Protein AF-A0A7J8D0J7-F1 (afdb_monomer_lite)

Secondary structure (DSSP, 8-state):
-TTTTT-HHHHHHHHHHHSSSHHHHHHHHHHHHHTT-S--PBPTTSSBHHHHHHHHHHHHHHHSTTTHHHHHHHHHT-SSSHHHHHHHHHTTS---SHHHHHHHHHHHHHTT-HHHHHHHHHHHHHHHHHTT-HHHHHHHHHHHT-HHHHHHHHHHHHHHHHHHSS-S-HHHHHT-GGGGGG-HHHHHHHHHHHHHHHHHTT-HHHHHHHHHHHHHTS-S-GGGHHHHHHHHHHHHTSSS--S-HHHHHHHHHHHHHHHHT----SPPPHHHHHHHHHHHHHHHHHHHHHHHHHHHHHHHHHHHHT-

Structure (mmCIF, N/CA/C/O backbone):
data_AF-A0A7J8D0J7-F1
#
_entry.id   AF-A0A7J8D0J7-F1
#
loop_
_atom_site.group_PDB
_atom_site.id
_atom_site.type_symbol
_atom_site.label_atom_id
_atom_site.label_alt_id
_atom_site.label_comp_id
_atom_site.label_asym_id
_atom_site.label_entity_id
_atom_site.label_seq_id
_atom_site.pdbx_PDB_ins_code
_atom_site.Cartn_x
_atom_site.Cartn_y
_atom_site.Cartn_z
_atom_site.occupancy
_atom_site.B_iso_or_equiv
_atom_site.auth_seq_id
_atom_site.auth_comp_id
_atom_site.auth_asym_id
_atom_site.auth_atom_id
_atom_site.pdbx_PDB_model_num
ATOM 1 N N . MET A 1 1 ? 32.661 8.198 -52.168 1.00 73.62 1 MET A N 1
ATOM 2 C CA . MET A 1 1 ? 34.126 7.998 -52.151 1.00 73.62 1 MET A CA 1
ATOM 3 C C . MET A 1 1 ? 34.513 7.195 -50.915 1.00 73.62 1 MET A C 1
ATOM 5 O O . MET A 1 1 ? 34.855 6.041 -51.103 1.00 73.62 1 MET A O 1
ATOM 9 N N . ALA A 1 2 ? 34.267 7.686 -49.691 1.00 78.44 2 ALA A N 1
ATOM 10 C CA . ALA A 1 2 ? 34.592 6.981 -48.435 1.00 78.44 2 ALA A CA 1
ATOM 11 C C . ALA A 1 2 ? 34.121 5.509 -48.347 1.00 78.44 2 ALA A C 1
ATOM 13 O O . ALA A 1 2 ? 34.900 4.633 -47.990 1.00 78.44 2 ALA A O 1
ATOM 14 N N . ALA A 1 3 ? 32.881 5.198 -48.754 1.00 81.50 3 ALA A N 1
ATOM 15 C CA . ALA A 1 3 ? 32.386 3.812 -48.769 1.00 81.50 3 ALA A CA 1
ATOM 16 C C . ALA A 1 3 ? 33.149 2.892 -49.746 1.00 81.50 3 ALA A C 1
ATOM 18 O O . ALA A 1 3 ? 33.343 1.716 -49.455 1.00 81.50 3 ALA A O 1
ATOM 19 N N . PHE A 1 4 ? 33.603 3.423 -50.888 1.00 84.88 4 PHE A N 1
ATOM 20 C CA . PHE A 1 4 ? 34.423 2.682 -51.857 1.00 84.88 4 PHE A CA 1
ATOM 21 C C . PHE A 1 4 ? 35.885 2.554 -51.403 1.00 84.88 4 PHE A C 1
ATOM 23 O O . PHE A 1 4 ? 36.569 1.624 -51.815 1.00 84.88 4 PHE A O 1
ATOM 30 N N . GLU A 1 5 ? 36.344 3.460 -50.538 1.00 86.31 5 GLU A N 1
ATOM 31 C CA . GLU A 1 5 ? 37.675 3.454 -49.912 1.00 86.31 5 GLU A CA 1
ATOM 32 C C . GLU A 1 5 ? 37.715 2.642 -48.606 1.00 86.31 5 GLU A C 1
ATOM 34 O O . GLU A 1 5 ? 38.767 2.523 -47.985 1.00 86.31 5 GLU A O 1
ATOM 39 N N . PHE A 1 6 ? 36.583 2.053 -48.204 1.00 81.12 6 PHE A N 1
ATOM 40 C CA . PHE A 1 6 ? 36.430 1.286 -46.965 1.00 81.12 6 PHE A CA 1
ATOM 41 C C . PHE A 1 6 ? 36.697 2.098 -45.680 1.00 81.12 6 PHE A C 1
ATOM 43 O O . PHE A 1 6 ? 36.964 1.528 -44.621 1.00 81.12 6 PHE A O 1
ATOM 50 N N . ASP A 1 7 ? 36.564 3.428 -45.739 1.00 84.69 7 ASP A N 1
ATOM 51 C CA . ASP A 1 7 ? 36.601 4.293 -44.555 1.00 84.69 7 ASP A CA 1
ATOM 52 C C . ASP A 1 7 ? 35.231 4.297 -43.859 1.00 84.69 7 ASP A C 1
ATOM 54 O O . ASP A 1 7 ? 34.3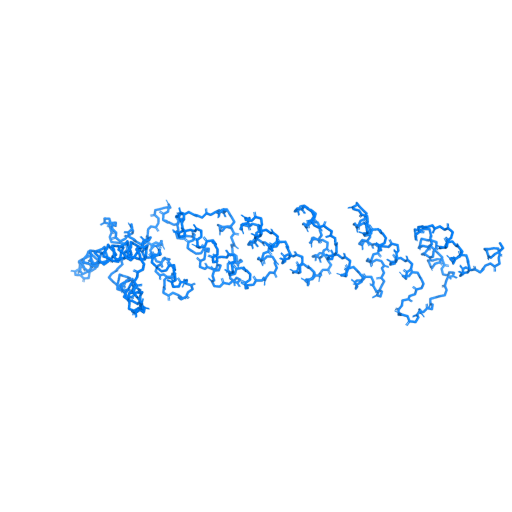82 5.176 -44.043 1.00 84.69 7 ASP A O 1
ATOM 58 N N . ILE A 1 8 ? 35.001 3.250 -43.067 1.00 84.00 8 ILE A N 1
ATOM 59 C CA . ILE A 1 8 ? 33.737 3.012 -42.362 1.00 84.00 8 ILE A CA 1
ATOM 60 C C . ILE A 1 8 ? 33.428 4.136 -41.358 1.00 84.00 8 ILE A C 1
ATOM 62 O O . ILE A 1 8 ? 32.268 4.527 -41.206 1.00 84.00 8 ILE A O 1
ATOM 66 N N . HIS A 1 9 ? 34.443 4.687 -40.688 1.00 83.75 9 HIS A N 1
ATOM 67 C CA . HIS A 1 9 ? 34.249 5.738 -39.687 1.00 83.75 9 HIS A CA 1
ATOM 68 C C . HIS A 1 9 ? 33.742 7.034 -40.322 1.00 83.75 9 HIS A C 1
ATOM 70 O O . HIS A 1 9 ? 32.825 7.663 -39.784 1.00 83.75 9 HIS A O 1
ATOM 76 N N . GLN A 1 10 ? 34.288 7.406 -41.482 1.00 85.50 10 GLN A N 1
ATOM 77 C CA . GLN A 1 10 ? 33.823 8.573 -42.221 1.00 85.50 10 GLN A CA 1
ATOM 78 C C . GLN A 1 10 ? 32.393 8.375 -42.748 1.00 85.50 10 GLN A C 1
ATOM 80 O O . GLN A 1 10 ? 31.583 9.294 -42.644 1.00 85.50 10 GLN A O 1
ATOM 85 N N . VAL A 1 11 ? 32.040 7.170 -43.216 1.00 86.19 11 VAL A N 1
ATOM 86 C CA . VAL A 1 11 ? 30.663 6.847 -43.642 1.00 86.19 11 VAL A CA 1
ATOM 87 C C . VAL A 1 11 ? 29.670 6.991 -42.485 1.00 86.19 11 VAL A C 1
ATOM 89 O O . VAL A 1 11 ? 28.654 7.665 -42.634 1.00 86.19 11 VAL A O 1
ATOM 92 N N . ILE A 1 12 ? 29.971 6.417 -41.316 1.00 86.06 12 ILE A N 1
ATOM 93 C CA . ILE A 1 12 ? 29.129 6.526 -40.110 1.00 86.06 12 ILE A CA 1
ATOM 94 C C . ILE A 1 12 ? 28.919 7.999 -39.727 1.00 86.06 12 ILE A C 1
ATOM 96 O O . ILE A 1 12 ? 27.794 8.407 -39.435 1.00 86.06 12 ILE A O 1
ATOM 100 N N . LYS A 1 13 ? 29.985 8.807 -39.766 1.00 85.69 13 LYS A N 1
ATOM 101 C CA . LYS A 1 13 ? 29.948 10.236 -39.427 1.00 85.69 13 LYS A CA 1
ATOM 102 C C . LYS A 1 13 ? 29.152 11.071 -40.432 1.00 85.69 13 LYS A C 1
ATOM 104 O O . LYS A 1 13 ? 28.385 11.940 -40.034 1.00 85.69 13 LYS A O 1
ATOM 109 N N . GLU A 1 14 ? 29.327 10.844 -41.730 1.00 87.50 14 GLU A N 1
ATOM 110 C CA . GLU A 1 14 ? 28.565 11.567 -42.754 1.00 87.50 14 GLU A CA 1
ATOM 111 C C . GLU A 1 14 ? 27.082 11.198 -42.694 1.00 87.50 14 GLU A C 1
ATOM 113 O O . GLU A 1 14 ? 26.222 12.078 -42.754 1.00 87.50 14 GLU A O 1
ATOM 118 N N . CYS A 1 15 ? 26.773 9.914 -42.495 1.00 86.69 15 CYS A N 1
ATOM 119 C CA . CYS A 1 15 ? 25.402 9.452 -42.346 1.00 86.69 15 CYS A CA 1
ATOM 120 C C . CYS A 1 15 ? 24.734 9.982 -41.072 1.00 86.69 15 CYS A C 1
ATOM 122 O O . CYS A 1 15 ? 23.549 10.286 -41.135 1.00 86.69 15 CYS A O 1
ATOM 124 N N . SER A 1 16 ? 25.446 10.144 -39.951 1.00 85.00 16 SER A N 1
ATOM 125 C CA . SER A 1 16 ? 24.850 10.701 -38.724 1.00 85.00 16 SER A CA 1
ATOM 126 C C . SER A 1 16 ? 24.503 12.182 -38.841 1.00 85.00 16 SER A C 1
ATOM 128 O O . SER A 1 16 ? 23.559 12.644 -38.207 1.00 85.00 16 SER A O 1
ATOM 130 N N . ILE A 1 17 ? 25.233 12.925 -39.675 1.00 85.88 17 ILE A N 1
ATOM 131 C CA . ILE A 1 17 ? 24.946 14.336 -39.957 1.00 85.88 17 ILE A CA 1
ATOM 132 C C . ILE A 1 17 ? 23.826 14.458 -40.997 1.00 85.88 17 ILE A C 1
ATOM 134 O O . ILE A 1 17 ? 22.933 15.291 -40.853 1.00 85.88 17 ILE A O 1
ATOM 138 N N . ALA A 1 18 ? 23.879 13.650 -42.058 1.00 87.06 18 ALA A N 1
ATOM 139 C CA . ALA A 1 18 ? 22.938 13.734 -43.171 1.00 87.06 18 ALA A CA 1
ATOM 140 C C . ALA A 1 18 ? 21.559 13.148 -42.833 1.00 87.06 18 ALA A C 1
ATOM 142 O O . ALA A 1 18 ? 20.538 13.649 -43.306 1.00 87.06 18 ALA A O 1
ATOM 143 N N . LEU A 1 19 ? 21.520 12.081 -42.032 1.00 80.06 19 LEU A N 1
ATOM 144 C CA . LEU A 1 19 ? 20.294 11.413 -41.619 1.00 80.06 19 LEU A CA 1
ATOM 145 C C . LEU A 1 19 ? 19.961 11.871 -40.203 1.00 80.06 19 LEU A C 1
ATOM 147 O O . LEU A 1 19 ? 20.623 11.512 -39.239 1.00 80.06 19 LEU A O 1
ATOM 151 N N . SER A 1 20 ? 18.888 12.644 -40.066 1.00 72.81 20 SER A N 1
ATOM 152 C CA . SER A 1 20 ? 18.427 13.190 -38.784 1.00 72.81 20 SER A CA 1
ATOM 153 C C . SER A 1 20 ? 17.942 12.133 -37.780 1.00 72.81 20 SER A C 1
ATOM 155 O O . SER A 1 20 ? 17.472 12.491 -36.701 1.00 72.81 20 SER A O 1
ATOM 157 N N . ASN A 1 21 ? 17.978 10.844 -38.137 1.00 77.62 21 ASN A N 1
ATOM 158 C CA . ASN A 1 21 ? 17.646 9.744 -37.245 1.00 77.62 21 ASN A CA 1
ATOM 159 C C . ASN A 1 21 ? 18.882 8.878 -36.967 1.00 77.62 21 ASN A C 1
ATOM 161 O O . ASN A 1 21 ? 19.664 8.548 -37.854 1.00 77.62 21 ASN A O 1
ATOM 165 N N . TRP A 1 22 ? 19.020 8.457 -35.713 1.00 87.12 22 TRP A N 1
ATOM 166 C CA . TRP A 1 22 ? 20.081 7.537 -35.301 1.00 87.12 22 TRP A CA 1
ATOM 167 C C . TRP A 1 22 ? 19.848 6.101 -35.789 1.00 87.12 22 TRP A C 1
ATOM 169 O O . TRP A 1 22 ? 20.743 5.272 -35.678 1.00 87.12 22 TRP A O 1
ATOM 179 N N . TRP A 1 23 ? 18.670 5.800 -36.354 1.00 91.12 23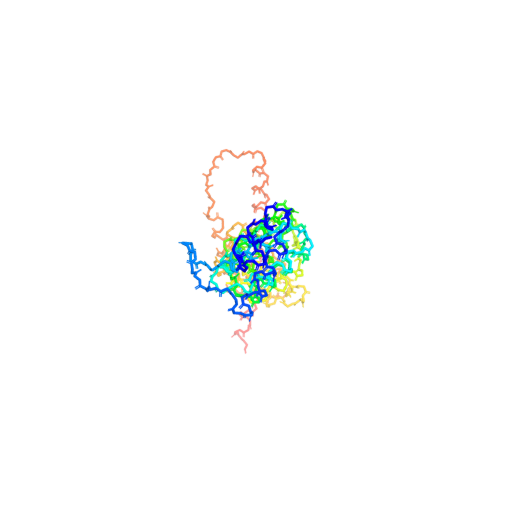 TRP A N 1
ATOM 180 C CA . TRP A 1 23 ? 18.284 4.448 -36.765 1.00 91.12 23 TRP A CA 1
ATOM 181 C C . TRP A 1 23 ? 19.278 3.855 -37.760 1.00 91.12 23 TRP A C 1
ATOM 183 O O . TRP A 1 23 ? 19.833 2.790 -37.497 1.00 91.12 23 TRP A O 1
ATOM 193 N N . PHE A 1 24 ? 19.529 4.548 -38.875 1.00 91.12 24 PHE A N 1
ATOM 194 C CA . PHE A 1 24 ? 20.376 4.005 -39.937 1.00 91.12 24 PHE A CA 1
ATOM 195 C C . PHE A 1 24 ? 21.796 3.749 -39.434 1.00 91.12 24 PHE A C 1
ATOM 197 O O . PHE A 1 24 ? 22.349 2.674 -39.641 1.00 91.12 24 PHE A O 1
ATOM 204 N N . VAL A 1 25 ? 22.365 4.725 -38.728 1.00 91.06 25 VAL A N 1
ATOM 205 C CA . VAL A 1 25 ? 23.748 4.671 -38.255 1.00 91.06 25 VAL A CA 1
ATOM 206 C C . VAL A 1 25 ? 23.921 3.616 -37.162 1.00 91.06 25 VAL A C 1
ATOM 208 O O . VAL A 1 25 ? 24.908 2.883 -37.190 1.00 91.06 25 VAL A O 1
ATOM 211 N N . ALA A 1 26 ? 22.950 3.465 -36.257 1.00 91.69 26 ALA A N 1
ATOM 212 C CA . ALA A 1 26 ? 22.963 2.416 -35.243 1.00 91.69 26 ALA A CA 1
ATOM 213 C C . ALA A 1 26 ? 22.916 1.012 -35.869 1.00 91.69 26 ALA A C 1
ATOM 215 O O . ALA A 1 26 ? 23.754 0.176 -35.544 1.00 91.69 26 ALA A O 1
ATOM 216 N N . HIS A 1 27 ? 22.006 0.766 -36.818 1.00 92.19 27 HIS A N 1
ATOM 217 C CA . HIS A 1 27 ? 21.844 -0.558 -37.439 1.00 92.19 27 HIS A CA 1
ATOM 218 C C . HIS A 1 27 ? 22.957 -0.896 -38.429 1.00 92.19 27 HIS A C 1
ATOM 220 O O . HIS A 1 27 ? 23.371 -2.049 -38.517 1.00 92.19 27 HIS A O 1
ATOM 226 N N . LEU A 1 28 ? 23.461 0.094 -39.169 1.00 90.88 28 LEU A N 1
ATOM 227 C CA . LEU A 1 28 ? 24.615 -0.101 -40.041 1.00 90.88 28 LEU A CA 1
ATOM 228 C C . LEU A 1 28 ? 25.844 -0.470 -39.209 1.00 90.88 28 LEU A C 1
ATOM 230 O O . LEU A 1 28 ? 26.538 -1.426 -39.537 1.00 90.88 28 LEU A O 1
ATOM 234 N N . THR A 1 29 ? 26.088 0.256 -38.117 1.00 89.75 29 THR A N 1
ATOM 235 C CA . THR A 1 29 ? 27.215 -0.033 -37.222 1.00 89.75 29 THR A CA 1
ATOM 236 C C . THR A 1 29 ? 27.049 -1.398 -36.558 1.00 89.75 29 THR A C 1
ATOM 238 O O . THR A 1 29 ? 28.004 -2.165 -36.515 1.00 89.75 29 THR A O 1
ATOM 241 N N . ASP A 1 30 ? 25.839 -1.742 -36.111 1.00 90.25 30 ASP A N 1
ATOM 242 C CA . ASP A 1 30 ? 25.531 -3.062 -35.560 1.00 90.25 30 ASP A CA 1
ATOM 243 C C . ASP A 1 30 ? 25.807 -4.190 -36.568 1.00 90.25 30 ASP A C 1
ATOM 245 O O . ASP A 1 30 ? 26.485 -5.162 -36.238 1.00 90.25 30 ASP A O 1
ATOM 249 N N . LEU A 1 31 ? 25.367 -4.043 -37.821 1.00 91.62 31 LEU A N 1
ATOM 250 C CA . LEU A 1 31 ? 25.619 -5.024 -38.877 1.00 91.62 31 LEU A CA 1
ATOM 251 C C . LEU A 1 31 ? 27.118 -5.182 -39.172 1.00 91.62 31 LEU A C 1
ATOM 253 O O . LEU A 1 31 ? 27.614 -6.302 -39.288 1.00 91.62 31 LEU A O 1
ATOM 257 N N . LEU A 1 32 ? 27.847 -4.069 -39.282 1.00 88.88 32 LEU A N 1
ATOM 258 C CA . LEU A 1 32 ? 29.286 -4.077 -39.558 1.00 88.88 32 LEU A CA 1
ATOM 259 C C . LEU A 1 32 ? 30.090 -4.714 -38.416 1.00 88.88 32 LEU A C 1
ATOM 261 O O . LEU A 1 32 ? 31.077 -5.407 -38.679 1.00 88.88 32 LEU A O 1
ATOM 265 N N . ASP A 1 33 ? 29.652 -4.527 -37.171 1.00 87.94 33 ASP A N 1
ATOM 266 C CA . ASP A 1 33 ? 30.237 -5.171 -35.994 1.00 87.94 33 ASP A CA 1
ATOM 267 C C . ASP A 1 33 ? 30.022 -6.692 -36.022 1.00 87.94 33 ASP A C 1
ATOM 269 O O . ASP A 1 33 ? 30.978 -7.456 -35.882 1.00 87.94 33 ASP A O 1
ATOM 273 N N . HIS A 1 34 ? 28.806 -7.156 -36.342 1.00 88.00 34 HIS A N 1
ATOM 274 C CA . HIS A 1 34 ? 28.514 -8.587 -36.513 1.00 88.00 34 HIS A CA 1
ATOM 275 C C . HIS A 1 34 ? 29.306 -9.222 -37.666 1.00 88.00 34 HIS A C 1
ATOM 277 O O . HIS A 1 34 ? 29.701 -10.389 -37.589 1.00 88.00 34 HIS A O 1
ATOM 283 N N . CYS A 1 35 ? 29.595 -8.455 -38.721 1.00 89.31 35 CYS A N 1
ATOM 284 C CA . CYS A 1 35 ? 30.484 -8.869 -39.806 1.00 89.31 35 CYS A CA 1
ATOM 285 C C . CYS A 1 35 ? 31.979 -8.821 -39.435 1.00 89.31 35 CYS A C 1
ATOM 287 O O . CYS A 1 35 ? 32.809 -9.198 -40.262 1.00 89.31 35 CYS A O 1
ATOM 289 N N . LYS A 1 36 ? 32.335 -8.387 -38.215 1.00 84.56 36 LYS A N 1
ATOM 290 C CA . LYS A 1 36 ? 33.715 -8.203 -37.727 1.00 84.56 36 LYS A CA 1
ATOM 291 C C . LYS A 1 36 ? 34.534 -7.220 -38.570 1.00 84.56 36 LYS A C 1
ATOM 293 O O . LYS A 1 36 ? 35.752 -7.350 -38.679 1.00 84.56 36 LYS A O 1
ATOM 298 N N . LEU A 1 37 ? 33.856 -6.251 -39.187 1.00 82.94 37 LEU A N 1
ATOM 299 C CA . LEU A 1 37 ? 34.475 -5.203 -40.003 1.00 82.94 37 LEU A CA 1
ATOM 300 C C . LEU A 1 37 ? 34.849 -3.969 -39.175 1.00 82.94 37 LEU A C 1
ATOM 302 O O . LEU A 1 37 ? 35.633 -3.140 -39.630 1.00 82.94 37 LEU A O 1
ATOM 306 N N . LEU A 1 38 ? 34.310 -3.856 -37.959 1.00 79.25 38 LEU A N 1
ATOM 307 C CA . LEU A 1 38 ? 34.663 -2.823 -36.993 1.00 79.25 38 LEU A CA 1
ATOM 308 C C . LEU A 1 38 ? 35.675 -3.364 -35.983 1.00 79.25 38 LEU A C 1
ATOM 310 O O . LEU A 1 38 ? 35.540 -4.471 -35.467 1.00 79.25 38 LEU A O 1
ATOM 314 N N . GLN A 1 39 ? 36.694 -2.561 -35.680 1.00 68.94 39 GLN A N 1
ATOM 315 C CA . GLN A 1 39 ? 37.591 -2.844 -34.566 1.00 68.94 39 GLN A CA 1
ATOM 316 C C . GLN A 1 39 ? 36.957 -2.321 -33.277 1.00 68.94 39 GLN A C 1
ATOM 318 O O . GLN A 1 39 ? 36.676 -1.128 -33.159 1.00 68.94 39 GLN A O 1
ATOM 323 N N . SER A 1 40 ? 36.776 -3.199 -32.295 1.00 63.88 40 SER A N 1
ATOM 324 C CA . SER A 1 40 ? 36.262 -2.866 -30.966 1.00 63.88 40 SER A CA 1
ATOM 325 C C . SER A 1 40 ? 37.303 -2.081 -30.158 1.00 63.88 40 SER A C 1
ATOM 327 O O . SER A 1 40 ? 37.982 -2.631 -29.292 1.00 63.88 40 SER A O 1
ATOM 329 N N . HIS A 1 41 ? 37.468 -0.794 -30.463 1.00 66.19 41 HIS A N 1
ATOM 330 C CA . HIS A 1 41 ? 38.180 0.138 -29.594 1.00 66.19 41 HIS A CA 1
ATOM 331 C C . HIS A 1 41 ? 37.177 0.792 -28.648 1.00 66.19 41 HIS A C 1
ATOM 333 O O . HIS A 1 41 ? 36.175 1.365 -29.085 1.00 66.19 41 HIS A O 1
ATOM 339 N N . ASN A 1 42 ? 37.459 0.712 -27.350 1.00 65.44 42 ASN A N 1
ATOM 340 C CA . ASN A 1 42 ? 36.689 1.440 -26.354 1.00 65.44 42 ASN A CA 1
ATOM 341 C C . ASN A 1 42 ? 36.949 2.935 -26.529 1.00 65.44 42 ASN A C 1
ATOM 343 O O . ASN A 1 42 ? 38.094 3.385 -26.591 1.00 65.44 42 ASN A O 1
ATOM 347 N N . LEU A 1 43 ? 35.870 3.701 -26.615 1.00 70.88 43 LEU A N 1
ATOM 348 C CA . LEU A 1 43 ? 35.922 5.152 -26.596 1.00 70.88 43 LEU A CA 1
ATOM 349 C C . LEU A 1 43 ? 36.333 5.610 -25.189 1.00 70.88 43 LEU A C 1
ATOM 351 O O . LEU A 1 43 ? 36.192 4.872 -24.212 1.00 70.88 43 LEU A O 1
ATOM 355 N N . TYR A 1 44 ? 36.817 6.849 -25.064 1.00 63.69 44 TYR A N 1
ATOM 356 C CA . TYR A 1 44 ? 37.301 7.415 -23.791 1.00 63.69 44 TYR A CA 1
ATOM 357 C C . TYR A 1 44 ? 36.282 7.358 -22.639 1.00 63.69 44 TYR A C 1
ATOM 359 O O . TYR A 1 44 ? 36.654 7.481 -21.477 1.00 63.69 44 TYR A O 1
ATOM 367 N N . PHE A 1 45 ? 35.005 7.165 -22.960 1.00 64.38 45 PHE A N 1
ATOM 368 C CA . PHE A 1 45 ? 33.886 7.077 -22.029 1.00 64.38 45 PHE A CA 1
ATOM 369 C C . PHE A 1 45 ? 33.434 5.635 -21.722 1.00 64.38 45 PHE A C 1
ATOM 371 O O . PHE A 1 45 ? 32.354 5.441 -21.176 1.00 64.38 45 PHE A O 1
ATOM 378 N N . GLY A 1 46 ? 34.251 4.623 -22.040 1.00 64.69 46 GLY A N 1
ATOM 379 C CA . GLY A 1 46 ? 34.058 3.249 -21.552 1.00 64.69 46 GLY A CA 1
ATOM 380 C C . GLY A 1 46 ? 33.082 2.384 -22.353 1.00 64.69 46 GLY A C 1
ATOM 381 O O . GLY A 1 46 ? 32.721 1.313 -21.890 1.00 64.69 46 GLY A O 1
ATOM 382 N N . SER A 1 47 ? 32.679 2.820 -23.546 1.00 78.00 47 SER A N 1
ATOM 383 C CA . SER A 1 47 ? 31.793 2.078 -24.452 1.00 78.00 47 SER A CA 1
ATOM 384 C C . SER A 1 47 ? 32.383 2.045 -25.862 1.00 78.00 47 SER A C 1
ATOM 386 O O . SER A 1 47 ? 33.188 2.907 -26.223 1.00 78.00 47 SER A O 1
ATOM 388 N N . ASN A 1 48 ? 32.022 1.049 -26.667 1.00 84.88 48 ASN A N 1
ATOM 389 C CA . ASN A 1 48 ? 32.434 0.988 -28.068 1.00 84.88 48 ASN A CA 1
ATOM 390 C C . ASN A 1 48 ? 31.494 1.822 -28.966 1.00 84.88 48 ASN A C 1
ATOM 392 O O . ASN A 1 48 ? 30.400 2.220 -28.568 1.00 84.88 48 ASN A O 1
ATOM 396 N N . MET A 1 49 ? 31.922 2.102 -30.202 1.00 84.31 49 MET A N 1
ATOM 397 C CA . MET A 1 49 ? 31.140 2.909 -31.154 1.00 84.31 49 MET A CA 1
ATOM 398 C C . MET A 1 49 ? 29.743 2.331 -31.419 1.00 84.31 49 MET A C 1
ATOM 400 O O . MET A 1 49 ? 28.776 3.084 -31.525 1.00 84.31 49 MET A O 1
ATOM 404 N N . ARG A 1 50 ? 29.630 1.000 -31.505 1.00 87.81 50 ARG A N 1
ATOM 405 C CA . ARG A 1 50 ? 28.354 0.308 -31.710 1.00 87.81 50 ARG A CA 1
ATOM 406 C C . ARG A 1 50 ? 27.385 0.611 -30.573 1.00 87.81 50 ARG A C 1
ATOM 408 O O . ARG A 1 50 ? 26.266 1.047 -30.820 1.00 87.81 50 ARG A O 1
ATOM 415 N N . GLU A 1 51 ? 27.814 0.377 -29.342 1.00 89.25 51 GLU A N 1
ATOM 416 C CA . GLU A 1 51 ? 26.986 0.575 -28.163 1.00 89.25 51 GLU A CA 1
ATOM 417 C C . GLU A 1 51 ? 26.614 2.051 -27.995 1.00 89.25 51 GLU A C 1
ATOM 419 O O . GLU A 1 51 ? 25.440 2.338 -27.800 1.00 89.25 51 GLU A O 1
ATOM 424 N N . PHE A 1 52 ? 27.544 2.991 -28.190 1.00 89.81 52 PHE A N 1
ATOM 425 C CA . PHE A 1 52 ? 27.224 4.423 -28.183 1.00 89.81 52 PHE A CA 1
ATOM 426 C C . PHE A 1 52 ? 26.057 4.767 -29.126 1.00 89.81 52 PHE A C 1
ATOM 428 O O . PHE A 1 52 ? 25.076 5.383 -28.714 1.00 89.81 52 PHE A O 1
ATOM 435 N N . LEU A 1 53 ? 26.122 4.323 -30.384 1.00 89.62 53 LEU A N 1
ATOM 436 C CA . LEU A 1 53 ? 25.089 4.625 -31.379 1.00 89.62 53 LEU A CA 1
ATOM 437 C C . LEU A 1 53 ? 23.755 3.927 -31.081 1.00 89.62 53 LEU A C 1
ATOM 439 O O . LEU A 1 53 ? 22.693 4.505 -31.325 1.00 89.62 53 LEU A O 1
ATOM 443 N N . LEU A 1 54 ? 23.791 2.709 -30.529 1.00 92.12 54 LEU A N 1
ATOM 444 C CA . LEU A 1 54 ? 22.589 2.010 -30.072 1.00 92.12 54 LEU A CA 1
ATOM 445 C C . LEU A 1 54 ? 21.937 2.725 -28.883 1.00 92.12 54 LEU A C 1
ATOM 447 O O . LEU A 1 54 ? 20.714 2.853 -28.865 1.00 92.12 54 LEU A O 1
ATOM 451 N N . LEU A 1 55 ? 22.723 3.240 -27.933 1.00 92.00 55 LEU A N 1
ATOM 452 C CA . LEU A 1 55 ? 22.218 4.004 -26.788 1.00 92.00 55 LEU A CA 1
ATOM 453 C C . LEU A 1 55 ? 21.560 5.318 -27.222 1.00 92.00 55 LEU A C 1
ATOM 455 O O . LEU A 1 55 ? 20.482 5.647 -26.723 1.00 92.00 55 LEU A O 1
ATOM 459 N N . GLU A 1 56 ? 22.156 6.048 -28.167 1.00 90.44 56 GLU A N 1
ATOM 460 C CA . GLU A 1 56 ? 21.567 7.276 -28.721 1.00 90.44 56 GLU A CA 1
ATOM 461 C C . GLU A 1 56 ? 20.250 6.982 -29.452 1.00 90.44 56 GLU A C 1
ATOM 463 O O . GLU A 1 56 ? 19.240 7.670 -29.259 1.00 90.44 56 GLU A O 1
ATOM 468 N N . TYR A 1 57 ? 20.212 5.901 -30.237 1.00 92.38 57 TYR A N 1
ATOM 469 C CA . TYR A 1 57 ? 18.985 5.469 -30.896 1.00 92.38 57 TYR A CA 1
ATOM 470 C C . TYR A 1 57 ? 17.900 5.046 -29.891 1.00 92.38 57 TYR A C 1
ATOM 472 O O . TYR A 1 57 ? 16.760 5.511 -29.991 1.00 92.38 57 TYR A O 1
ATOM 480 N N . ALA A 1 58 ? 18.247 4.234 -28.889 1.00 93.31 58 ALA A N 1
ATOM 481 C CA . ALA A 1 58 ? 17.339 3.806 -27.825 1.00 93.31 58 ALA A CA 1
ATOM 482 C C . ALA A 1 58 ? 16.772 5.001 -27.043 1.00 93.31 58 ALA A C 1
ATOM 484 O O . ALA A 1 58 ? 15.565 5.072 -26.798 1.00 93.31 58 ALA A O 1
ATOM 485 N N . SER A 1 59 ? 17.617 5.983 -26.726 1.00 90.94 59 SER A N 1
ATOM 486 C CA . SER A 1 59 ? 17.214 7.225 -26.056 1.00 90.94 59 SER A CA 1
ATOM 487 C C . SER A 1 59 ? 16.218 8.024 -26.908 1.00 90.94 59 SER A C 1
ATOM 489 O O . SER A 1 59 ? 15.203 8.507 -26.398 1.00 90.94 59 SER A O 1
ATOM 491 N N . GLY A 1 60 ? 16.434 8.082 -28.228 1.00 89.75 60 GLY A N 1
ATOM 492 C CA . GLY A 1 60 ? 15.481 8.660 -29.180 1.00 89.75 60 GLY A CA 1
ATOM 493 C C . GLY A 1 60 ? 14.128 7.936 -29.206 1.00 89.75 60 GLY A C 1
ATOM 494 O O . GLY A 1 60 ? 13.080 8.585 -29.236 1.00 89.75 60 GLY A O 1
ATOM 495 N N . LEU A 1 61 ? 14.120 6.600 -29.127 1.00 90.81 61 LEU A N 1
ATOM 496 C CA . LEU A 1 61 ? 12.884 5.810 -29.034 1.00 90.81 61 LEU A CA 1
ATOM 497 C C . LEU A 1 61 ? 12.122 6.062 -27.728 1.00 90.81 61 LEU A C 1
ATOM 499 O O . LEU A 1 61 ? 10.891 6.122 -27.738 1.00 90.81 61 LEU A O 1
ATOM 503 N N . PHE A 1 62 ? 12.839 6.249 -26.619 1.00 88.81 62 PHE A N 1
ATOM 504 C CA . PHE A 1 62 ? 12.258 6.549 -25.308 1.00 88.81 62 PHE A CA 1
ATOM 505 C C . PHE A 1 62 ? 11.512 7.882 -25.255 1.00 88.81 62 PHE A C 1
ATOM 507 O O . PHE A 1 62 ? 10.534 8.005 -24.513 1.00 88.81 62 PHE A O 1
ATOM 514 N N . ALA A 1 63 ? 11.923 8.864 -26.060 1.00 85.50 63 ALA A N 1
ATOM 515 C CA . ALA A 1 63 ? 11.206 10.129 -26.187 1.00 85.50 63 ALA A CA 1
ATOM 516 C C . ALA A 1 63 ? 9.818 9.955 -26.835 1.00 85.50 63 ALA A C 1
ATOM 518 O O . ALA A 1 63 ? 8.915 10.763 -26.603 1.00 85.50 63 ALA A O 1
ATOM 519 N N . HIS A 1 64 ? 9.611 8.893 -27.623 1.00 87.44 64 HIS A N 1
ATOM 520 C CA . HIS A 1 64 ? 8.354 8.655 -28.322 1.00 87.44 64 HIS A CA 1
ATOM 521 C C . HIS A 1 64 ? 7.350 7.854 -27.475 1.00 87.44 64 HIS A C 1
ATOM 523 O O . HIS A 1 64 ? 7.643 6.798 -26.912 1.00 87.44 64 HIS A O 1
ATOM 529 N N . HIS A 1 65 ? 6.094 8.310 -27.445 1.00 83.31 65 HIS A N 1
ATOM 530 C CA . HIS A 1 65 ? 5.055 7.784 -26.550 1.00 83.31 65 HIS A CA 1
ATOM 531 C C . HIS A 1 65 ? 4.704 6.296 -26.755 1.00 83.31 65 HIS A C 1
ATOM 533 O O . HIS A 1 65 ? 4.255 5.644 -25.808 1.00 83.31 65 HIS A O 1
ATOM 539 N N . SER A 1 66 ? 4.875 5.770 -27.970 1.00 85.94 66 SER A N 1
ATOM 540 C CA . SER A 1 66 ? 4.566 4.381 -28.342 1.00 85.94 66 SER A CA 1
ATOM 541 C C . SER A 1 66 ? 5.793 3.480 -28.494 1.00 85.94 66 SER A C 1
ATOM 543 O O . SER A 1 66 ? 5.633 2.265 -28.439 1.00 85.94 66 SER A O 1
ATOM 545 N N . LEU A 1 67 ? 6.996 4.044 -28.670 1.00 89.88 67 LEU A N 1
ATOM 546 C CA . LEU A 1 67 ? 8.200 3.276 -29.022 1.00 89.88 67 LEU A CA 1
ATOM 547 C C . LEU A 1 67 ? 9.132 3.022 -27.836 1.00 89.88 67 LEU A C 1
ATOM 549 O O . LEU A 1 67 ? 10.060 2.230 -27.960 1.00 89.88 67 LEU A O 1
ATOM 553 N N . TRP A 1 68 ? 8.874 3.632 -26.678 1.00 90.12 68 TRP A N 1
ATOM 554 C CA . TRP A 1 68 ? 9.706 3.451 -25.486 1.00 90.12 68 TRP A CA 1
ATOM 555 C C . TRP A 1 68 ? 9.902 1.977 -25.096 1.00 90.12 68 TRP A C 1
ATOM 557 O O . TRP A 1 68 ? 10.965 1.632 -24.604 1.00 90.12 68 TRP A O 1
ATOM 567 N N . GLN A 1 69 ? 8.920 1.100 -25.351 1.00 91.75 69 GLN A N 1
ATOM 568 C CA . GLN A 1 69 ? 9.054 -0.340 -25.089 1.00 91.75 69 GLN A CA 1
ATOM 569 C C . GLN A 1 69 ? 10.139 -0.977 -25.954 1.00 91.75 69 GLN A C 1
ATOM 571 O O . GLN A 1 69 ? 10.962 -1.714 -25.434 1.00 91.75 69 GLN A O 1
ATOM 576 N N . LEU A 1 70 ? 10.177 -0.628 -27.242 1.00 92.38 70 LEU A N 1
ATOM 577 C CA . LEU A 1 70 ? 11.227 -1.080 -28.148 1.00 92.38 70 LEU A CA 1
ATOM 578 C C . LEU A 1 70 ? 12.590 -0.536 -27.705 1.00 92.38 70 LEU A C 1
ATOM 580 O O . LEU A 1 70 ? 13.585 -1.247 -27.753 1.00 92.38 70 LEU A O 1
ATOM 584 N N . GLY A 1 71 ? 12.632 0.708 -27.220 1.00 92.19 71 GLY A N 1
ATOM 585 C CA . GLY A 1 71 ? 13.848 1.286 -26.651 1.00 92.19 71 GLY A CA 1
ATOM 586 C C . GLY A 1 71 ? 14.410 0.473 -25.479 1.00 92.19 71 GLY A C 1
ATOM 587 O O . GLY A 1 71 ? 15.625 0.405 -25.330 1.00 92.19 71 GLY A O 1
ATOM 588 N N . VAL A 1 72 ? 13.552 -0.153 -24.656 1.00 93.69 72 VAL A N 1
ATOM 589 C CA . VAL A 1 72 ? 14.000 -1.010 -23.540 1.00 93.69 72 VAL A CA 1
ATOM 590 C C . VAL A 1 72 ? 14.787 -2.196 -24.082 1.00 93.69 72 VAL A C 1
ATOM 592 O O . VAL A 1 72 ? 15.861 -2.490 -23.568 1.00 93.69 72 VAL A O 1
ATOM 595 N N . ASP A 1 73 ? 14.285 -2.829 -25.142 1.00 92.81 73 ASP A N 1
ATOM 596 C CA . ASP A 1 73 ? 14.952 -3.976 -25.754 1.00 92.81 73 ASP A CA 1
ATOM 597 C C . ASP A 1 73 ? 16.333 -3.567 -26.294 1.00 92.81 73 ASP A C 1
ATOM 599 O O . ASP A 1 73 ? 17.314 -4.260 -26.047 1.00 92.81 73 ASP A O 1
ATOM 603 N N . TYR A 1 74 ? 16.462 -2.395 -26.930 1.00 93.56 74 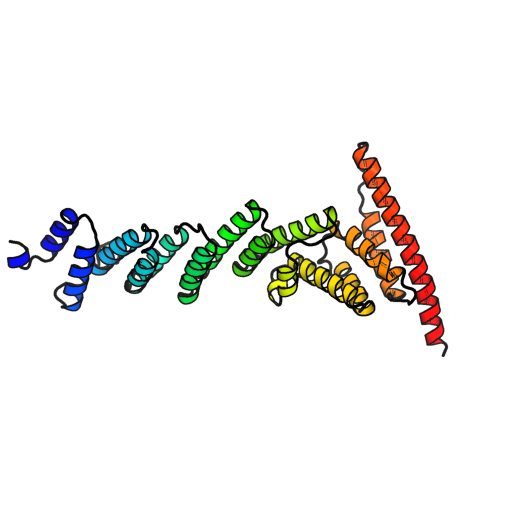TYR A N 1
ATOM 604 C CA . TYR A 1 74 ? 17.773 -1.885 -27.363 1.00 93.56 74 TYR A CA 1
ATOM 605 C C . TYR A 1 74 ? 18.753 -1.669 -26.205 1.00 93.56 74 TYR A C 1
ATOM 607 O O . TYR A 1 74 ? 19.937 -1.978 -26.352 1.00 93.56 74 TYR A O 1
ATOM 615 N N . PHE A 1 75 ? 18.282 -1.169 -25.059 1.00 93.38 75 PHE A N 1
ATOM 616 C CA . PHE A 1 75 ? 19.133 -1.037 -23.877 1.00 93.38 75 PHE A CA 1
ATOM 617 C C . PHE A 1 75 ? 19.607 -2.395 -23.346 1.00 93.38 75 PHE A C 1
ATOM 619 O O . PHE A 1 75 ? 20.754 -2.494 -22.922 1.00 93.38 75 PHE A O 1
ATOM 626 N N . ASP A 1 76 ? 18.787 -3.447 -23.417 1.00 92.50 76 ASP A N 1
ATOM 627 C CA . ASP A 1 76 ? 19.192 -4.791 -22.980 1.00 92.50 76 ASP A CA 1
ATOM 628 C C . ASP A 1 76 ? 20.281 -5.413 -23.875 1.00 92.50 76 ASP A C 1
ATOM 630 O O . ASP A 1 76 ? 21.081 -6.219 -23.404 1.00 92.50 76 ASP A O 1
ATOM 634 N N . TYR A 1 77 ? 20.343 -5.030 -25.156 1.00 89.88 77 TYR A N 1
ATOM 635 C CA . TYR A 1 77 ? 21.386 -5.470 -26.096 1.00 89.88 77 TYR A CA 1
ATOM 636 C C . TYR A 1 77 ? 22.701 -4.665 -25.991 1.00 89.88 77 TYR A C 1
ATOM 638 O O . TYR A 1 77 ? 23.647 -4.926 -26.748 1.00 89.88 77 TYR A O 1
ATOM 646 N N . CYS A 1 78 ? 22.782 -3.702 -25.066 1.00 90.19 78 CYS A N 1
ATOM 647 C CA . CYS A 1 78 ? 23.980 -2.908 -24.784 1.00 90.19 78 CYS A CA 1
ATOM 648 C C . CYS A 1 78 ? 24.723 -3.469 -23.547 1.00 90.19 78 CYS A C 1
ATOM 650 O O . CYS A 1 78 ? 24.155 -3.451 -22.451 1.00 90.19 78 CYS A O 1
ATOM 652 N N . PRO A 1 79 ? 25.964 -3.979 -23.692 1.00 85.88 79 PRO A N 1
ATOM 653 C CA . PRO A 1 79 ? 26.629 -4.768 -22.650 1.00 85.88 79 PRO A CA 1
ATOM 654 C C . PRO A 1 79 ? 27.165 -3.966 -21.453 1.00 85.88 79 PRO A C 1
ATOM 656 O O . PRO A 1 79 ? 27.116 -4.475 -20.335 1.00 85.88 79 PRO A O 1
ATOM 659 N N . GLU A 1 80 ? 27.670 -2.747 -21.655 1.00 87.38 80 GLU A N 1
ATOM 660 C CA . GLU A 1 80 ? 28.385 -1.983 -20.621 1.00 87.38 80 GLU A CA 1
ATOM 661 C C . GLU A 1 80 ? 27.472 -0.941 -19.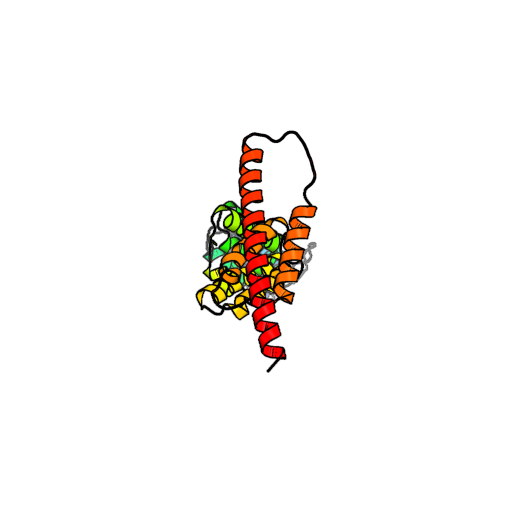961 1.00 87.38 80 GLU A C 1
ATOM 663 O O . GLU A 1 80 ? 27.313 -0.900 -18.740 1.00 87.38 80 GLU A O 1
ATOM 668 N N . LEU A 1 81 ? 26.836 -0.089 -20.770 1.00 90.38 81 LEU A N 1
ATOM 669 C CA . LEU A 1 81 ? 26.086 1.084 -20.304 1.00 90.38 81 LEU A CA 1
ATOM 670 C C . LEU A 1 81 ? 24.566 0.931 -20.438 1.00 90.38 81 LEU A C 1
ATOM 672 O O . LEU A 1 81 ? 23.821 1.762 -19.915 1.00 90.38 81 LEU A O 1
ATOM 676 N N . GLY A 1 82 ? 24.087 -0.132 -21.092 1.00 91.81 82 GLY A N 1
ATOM 677 C CA . GLY A 1 82 ? 22.664 -0.375 -21.347 1.00 91.81 82 GLY A CA 1
ATOM 678 C C . GLY A 1 82 ? 21.789 -0.297 -20.100 1.00 91.81 82 GLY A C 1
ATOM 679 O O . GLY A 1 82 ? 20.814 0.456 -20.057 1.00 91.81 82 GLY A O 1
ATOM 680 N N . ARG A 1 83 ? 22.189 -1.011 -19.041 1.00 91.88 83 ARG A N 1
ATOM 681 C CA . ARG A 1 83 ? 21.449 -1.052 -17.773 1.00 91.88 83 ARG A CA 1
ATOM 682 C C . ARG A 1 83 ? 21.373 0.314 -17.095 1.00 91.88 83 ARG A C 1
ATOM 684 O O . ARG A 1 83 ? 20.285 0.746 -16.726 1.00 91.88 83 ARG A O 1
ATOM 691 N N . VAL A 1 84 ? 22.506 1.000 -16.951 1.00 92.06 84 VAL A N 1
ATOM 692 C CA . VAL A 1 84 ? 22.567 2.314 -16.287 1.00 92.06 84 VAL A CA 1
ATOM 693 C C . VAL A 1 84 ? 21.748 3.342 -17.070 1.00 92.06 84 VAL A C 1
ATOM 695 O O . VAL A 1 84 ? 20.984 4.112 -16.486 1.00 92.06 84 VAL A O 1
ATOM 698 N N . SER A 1 85 ? 21.834 3.316 -18.402 1.00 91.62 85 SER A N 1
ATOM 699 C CA . SER A 1 85 ? 21.020 4.180 -19.255 1.00 91.62 85 SER A CA 1
ATOM 700 C C . SER A 1 85 ? 19.527 3.873 -19.126 1.00 91.62 85 SER A C 1
ATOM 702 O O . SER A 1 85 ? 18.735 4.809 -18.994 1.00 91.62 85 SER A O 1
ATOM 704 N N . LEU A 1 86 ? 19.120 2.601 -19.096 1.00 93.81 86 LEU A N 1
ATOM 705 C CA . LEU A 1 86 ? 17.723 2.220 -18.879 1.00 93.81 86 LEU A CA 1
ATOM 706 C C . LEU A 1 86 ? 17.204 2.720 -17.523 1.00 93.81 86 LEU A C 1
ATOM 708 O O . LEU A 1 86 ? 16.112 3.285 -17.457 1.00 93.81 86 LEU A O 1
ATOM 712 N N . GLU A 1 87 ? 17.990 2.562 -16.457 1.00 92.75 87 GLU A N 1
ATOM 713 C CA . GLU A 1 87 ? 17.662 3.035 -15.107 1.00 92.75 87 GLU A CA 1
ATOM 714 C C . GLU A 1 87 ? 17.398 4.551 -15.065 1.00 92.75 87 GLU A C 1
ATOM 716 O O . GLU A 1 87 ? 16.452 4.988 -14.411 1.00 92.75 87 GLU A O 1
ATOM 721 N N . LEU A 1 88 ? 18.161 5.348 -15.819 1.00 90.44 88 LEU A N 1
ATOM 722 C CA . LEU A 1 88 ? 17.975 6.802 -15.914 1.00 90.44 88 LEU A CA 1
ATOM 723 C C . LEU A 1 88 ? 16.759 7.210 -16.759 1.00 90.44 88 LEU A C 1
ATOM 725 O O . LEU A 1 88 ? 16.099 8.213 -16.468 1.00 90.44 88 LEU A O 1
ATOM 729 N N . HIS A 1 89 ? 16.466 6.468 -17.829 1.00 90.94 89 HIS A N 1
ATOM 730 C CA . HIS A 1 89 ? 15.389 6.812 -18.760 1.00 90.94 89 HIS A CA 1
ATOM 731 C C . HIS A 1 89 ? 14.015 6.346 -18.278 1.00 90.94 89 HIS A C 1
ATOM 733 O O . HIS A 1 89 ? 13.017 7.029 -18.523 1.00 90.94 89 HIS A O 1
ATOM 739 N N . ILE A 1 90 ? 13.942 5.214 -17.572 1.00 91.19 90 ILE A N 1
ATOM 740 C CA . ILE A 1 90 ? 12.667 4.612 -17.169 1.00 91.19 90 ILE A CA 1
ATOM 741 C C . ILE A 1 90 ? 11.869 5.512 -16.215 1.00 91.19 90 ILE A C 1
ATOM 743 O O . ILE A 1 90 ? 10.648 5.613 -16.339 1.00 91.19 90 ILE A O 1
ATOM 747 N N . GLU A 1 91 ? 12.549 6.235 -15.320 1.00 86.62 91 GLU A N 1
ATOM 748 C CA . GLU A 1 91 ? 11.910 7.151 -14.365 1.00 86.62 91 GLU A CA 1
ATOM 749 C C . GLU A 1 91 ? 11.327 8.402 -15.037 1.00 86.62 91 GLU A C 1
ATOM 751 O O . GLU A 1 91 ? 10.428 9.046 -14.497 1.00 86.62 91 GLU A O 1
ATOM 756 N N . ARG A 1 92 ? 11.801 8.738 -16.242 1.00 86.94 92 ARG A N 1
ATOM 757 C CA . ARG A 1 92 ? 11.354 9.912 -17.004 1.00 86.94 92 ARG A CA 1
ATOM 758 C C . ARG A 1 92 ? 10.110 9.640 -17.843 1.00 86.94 92 ARG A C 1
ATOM 760 O O . ARG A 1 92 ? 9.535 10.576 -18.400 1.00 86.94 92 ARG A O 1
ATOM 767 N N . ILE A 1 93 ? 9.675 8.383 -17.948 1.00 86.75 93 ILE A N 1
ATOM 768 C CA . ILE A 1 93 ? 8.493 8.035 -18.734 1.00 86.75 93 ILE A CA 1
ATOM 769 C C . ILE A 1 93 ? 7.262 8.718 -18.123 1.00 86.75 93 ILE A C 1
ATOM 771 O O . ILE A 1 93 ? 6.936 8.481 -16.959 1.00 86.75 93 ILE A O 1
ATOM 775 N N . PRO A 1 94 ? 6.485 9.495 -18.901 1.00 85.00 94 PRO A N 1
ATOM 776 C CA . PRO A 1 94 ? 5.274 10.113 -18.384 1.00 85.00 94 PRO A CA 1
ATOM 777 C C . PRO A 1 94 ? 4.229 9.037 -18.057 1.00 85.00 94 PRO A C 1
ATOM 779 O O . PRO A 1 94 ? 3.696 8.370 -18.955 1.00 85.00 94 PRO A O 1
ATOM 782 N N . LEU A 1 95 ? 3.927 8.887 -16.764 1.00 85.38 95 LEU A N 1
ATOM 783 C CA . LEU A 1 95 ? 2.945 7.949 -16.209 1.00 85.38 95 LEU A CA 1
ATOM 784 C C . LEU A 1 95 ? 1.541 8.579 -16.202 1.00 85.38 95 LEU A C 1
ATOM 786 O O . LEU A 1 95 ? 1.001 8.986 -15.166 1.00 85.38 95 LEU A O 1
ATOM 790 N N . SER A 1 96 ? 0.963 8.720 -17.397 1.00 82.06 96 SER A N 1
ATOM 791 C CA . SER A 1 96 ? -0.369 9.309 -17.588 1.00 82.06 96 SER A CA 1
ATOM 792 C C . SER A 1 96 ? -1.493 8.398 -17.093 1.00 82.06 96 SER A C 1
ATOM 794 O O . SER A 1 96 ? -2.431 8.885 -16.465 1.00 82.06 96 SER A O 1
ATOM 796 N N . THR A 1 97 ? -1.377 7.087 -17.320 1.00 86.44 97 THR A N 1
ATOM 797 C CA . THR A 1 97 ? -2.387 6.085 -16.954 1.00 86.44 97 THR A CA 1
ATOM 798 C C . THR A 1 97 ? -1.817 5.009 -16.036 1.00 86.44 97 THR A C 1
ATOM 800 O O . THR A 1 97 ? -0.630 4.680 -16.087 1.00 86.44 97 THR A O 1
ATOM 803 N N . GLU A 1 98 ? -2.690 4.413 -15.226 1.00 84.94 98 GLU A N 1
ATOM 804 C CA . GLU A 1 98 ? -2.348 3.292 -14.346 1.00 84.94 98 GLU A CA 1
ATOM 805 C C . GLU A 1 98 ? -1.871 2.062 -15.131 1.00 84.94 98 GLU A C 1
ATOM 807 O O . GLU A 1 98 ? -0.878 1.435 -14.774 1.00 84.94 98 GLU A O 1
ATOM 812 N N . GLN A 1 99 ? -2.490 1.775 -16.279 1.00 88.69 99 GLN A N 1
ATOM 813 C CA . GLN A 1 99 ? -2.047 0.697 -17.168 1.00 88.69 99 GLN A CA 1
ATOM 814 C C . GLN A 1 99 ? -0.610 0.903 -17.660 1.00 88.69 99 GLN A C 1
ATOM 816 O O . GLN A 1 99 ? 0.163 -0.052 -17.739 1.00 88.69 99 GLN A O 1
ATOM 821 N N . LYS A 1 100 ? -0.234 2.145 -17.997 1.00 89.56 100 LYS A N 1
ATOM 822 C CA . LYS A 1 100 ? 1.135 2.455 -18.420 1.00 89.56 100 LYS A CA 1
ATOM 823 C C . LYS A 1 100 ? 2.113 2.281 -17.259 1.00 89.56 100 LYS A C 1
ATOM 825 O O . LYS A 1 100 ? 3.159 1.673 -17.459 1.00 89.56 100 LYS A O 1
ATOM 830 N N . ALA A 1 101 ? 1.747 2.724 -16.057 1.00 91.12 101 ALA A N 1
ATOM 831 C CA . ALA A 1 101 ? 2.535 2.493 -14.849 1.00 91.12 101 ALA A CA 1
ATOM 832 C C . ALA A 1 101 ? 2.763 1.000 -14.571 1.00 91.12 101 ALA A C 1
ATOM 834 O O . ALA A 1 101 ? 3.900 0.587 -14.369 1.00 91.12 101 ALA A O 1
ATOM 835 N N . LEU A 1 102 ? 1.719 0.170 -14.652 1.00 92.00 102 LEU A N 1
ATOM 836 C CA . LEU A 1 102 ? 1.841 -1.279 -14.471 1.00 92.00 102 LEU A CA 1
ATOM 837 C C . LEU A 1 102 ? 2.758 -1.931 -15.514 1.00 92.00 102 LEU A C 1
ATOM 839 O O . LEU A 1 102 ? 3.533 -2.821 -15.169 1.00 92.00 102 LEU A O 1
ATOM 843 N N . LYS A 1 103 ? 2.716 -1.473 -16.774 1.00 92.31 103 LYS A N 1
ATOM 844 C CA . LYS A 1 103 ? 3.631 -1.946 -17.827 1.00 92.31 103 LYS A CA 1
ATOM 845 C C . LYS A 1 103 ? 5.087 -1.589 -17.523 1.00 92.31 103 LYS A C 1
ATOM 847 O O . LYS A 1 103 ? 5.947 -2.454 -17.647 1.00 92.31 103 LYS A O 1
ATOM 852 N N . VAL A 1 104 ? 5.350 -0.347 -17.114 1.00 92.75 104 VAL A N 1
ATOM 853 C CA . VAL A 1 104 ? 6.698 0.103 -16.728 1.00 92.75 104 VAL A CA 1
ATOM 854 C C . VAL A 1 104 ? 7.210 -0.706 -15.535 1.00 92.75 104 VAL A C 1
ATOM 856 O O . VAL A 1 104 ? 8.308 -1.247 -15.586 1.00 92.75 104 VAL A O 1
ATOM 859 N N . LEU A 1 105 ? 6.389 -0.879 -14.497 1.00 93.50 105 LEU A N 1
ATOM 860 C CA . LEU A 1 105 ? 6.774 -1.646 -13.313 1.00 93.50 105 LEU A CA 1
ATOM 861 C C . LEU A 1 105 ? 7.070 -3.112 -13.637 1.00 93.50 105 LEU A C 1
ATOM 863 O O . LEU A 1 105 ? 8.058 -3.644 -13.146 1.00 93.50 105 LEU A O 1
ATOM 867 N N . ARG A 1 106 ? 6.277 -3.746 -14.509 1.00 94.25 106 ARG A N 1
ATOM 868 C CA . ARG A 1 106 ? 6.539 -5.119 -14.965 1.00 94.25 106 ARG A CA 1
ATOM 869 C C . ARG A 1 106 ? 7.898 -5.240 -15.660 1.00 94.25 106 ARG A C 1
ATOM 871 O O . ARG A 1 106 ? 8.611 -6.209 -15.425 1.00 94.25 106 ARG A O 1
ATOM 878 N N . ILE A 1 107 ? 8.252 -4.263 -16.495 1.00 93.50 107 ILE A N 1
ATOM 879 C CA . ILE A 1 107 ? 9.553 -4.201 -17.179 1.00 93.50 107 ILE A CA 1
ATOM 880 C C . ILE A 1 107 ? 10.699 -4.090 -16.166 1.00 93.50 107 ILE A C 1
ATOM 882 O O . ILE A 1 107 ? 11.684 -4.820 -16.287 1.00 93.50 107 ILE A O 1
ATOM 886 N N . CYS A 1 108 ? 10.548 -3.236 -15.150 1.00 94.38 108 CYS A N 1
ATOM 887 C CA . CYS A 1 108 ? 11.529 -3.083 -14.076 1.00 94.38 108 CYS A CA 1
ATOM 888 C C . CYS A 1 108 ? 11.658 -4.349 -13.213 1.00 94.38 108 CYS A C 1
ATOM 890 O O . CYS A 1 108 ? 12.768 -4.755 -12.879 1.00 94.38 108 CYS A O 1
ATOM 892 N N . GLU A 1 109 ? 10.544 -5.001 -12.869 1.00 93.75 109 GLU A N 1
ATOM 893 C CA . GLU A 1 109 ? 10.526 -6.230 -12.063 1.00 93.75 109 GLU A CA 1
ATOM 894 C C . GLU A 1 109 ? 11.203 -7.398 -12.785 1.00 93.75 109 GLU A C 1
ATOM 896 O O . GLU A 1 109 ? 12.011 -8.101 -12.182 1.00 93.75 109 GLU A O 1
ATOM 901 N N . GLN A 1 110 ? 10.947 -7.561 -14.089 1.00 94.69 110 GLN A N 1
ATOM 902 C CA . GLN A 1 110 ? 11.613 -8.571 -14.923 1.00 94.69 110 GLN A CA 1
ATOM 903 C C . GLN A 1 110 ? 13.139 -8.403 -14.953 1.00 94.69 110 GLN A C 1
ATOM 905 O O . GLN A 1 110 ? 13.856 -9.391 -15.078 1.00 94.69 110 GLN A O 1
ATOM 910 N N . ARG A 1 111 ? 13.630 -7.166 -14.804 1.00 93.44 111 ARG A N 1
ATOM 911 C CA . ARG A 1 111 ? 15.058 -6.804 -14.831 1.00 93.44 111 ARG A CA 1
ATOM 912 C C . ARG A 1 111 ? 15.657 -6.569 -13.441 1.00 93.44 111 ARG A C 1
ATOM 914 O O . ARG A 1 111 ? 16.784 -6.097 -13.333 1.00 93.44 111 ARG A O 1
ATOM 921 N N . GLN A 1 112 ? 14.920 -6.893 -12.373 1.00 93.94 112 GLN A N 1
ATOM 922 C CA . GLN A 1 112 ? 15.354 -6.720 -10.978 1.00 93.94 112 GLN A CA 1
ATOM 923 C C . GLN A 1 112 ? 15.776 -5.274 -10.632 1.00 93.94 112 GLN A C 1
ATOM 925 O O . GLN A 1 112 ? 16.653 -5.045 -9.801 1.00 93.94 112 GLN A O 1
ATOM 930 N N . MET A 1 113 ? 15.136 -4.282 -11.253 1.00 93.88 113 MET A N 1
ATOM 931 C CA . MET A 1 113 ? 15.371 -2.849 -11.033 1.00 93.88 113 MET A CA 1
ATOM 932 C C . MET A 1 113 ? 14.594 -2.361 -9.797 1.00 93.88 113 MET A C 1
ATOM 934 O O . MET A 1 113 ? 13.606 -1.628 -9.898 1.00 93.88 113 MET A O 1
ATOM 938 N N . THR A 1 114 ? 14.974 -2.844 -8.611 1.00 92.56 114 THR A N 1
ATOM 939 C CA . THR A 1 114 ? 14.193 -2.658 -7.374 1.00 92.56 114 THR A CA 1
ATOM 940 C C . THR A 1 114 ? 14.093 -1.203 -6.926 1.00 92.56 114 THR A C 1
ATOM 942 O O . THR A 1 114 ? 13.051 -0.792 -6.413 1.00 92.56 114 THR A O 1
ATOM 945 N N . GLU A 1 115 ? 15.148 -0.416 -7.133 1.00 92.88 115 GLU A N 1
ATOM 946 C CA . GLU A 1 115 ? 15.167 1.000 -6.758 1.00 92.88 115 GLU A CA 1
ATOM 947 C C . GLU A 1 115 ? 14.222 1.822 -7.637 1.00 92.88 115 GLU A C 1
ATOM 949 O O . GLU A 1 115 ? 13.440 2.620 -7.122 1.00 92.88 115 GLU A O 1
ATOM 954 N N . GLN A 1 116 ? 14.186 1.539 -8.939 1.00 94.12 116 GLN A N 1
ATOM 955 C CA . GLN A 1 116 ? 13.291 2.198 -9.887 1.00 94.12 116 GLN A CA 1
ATOM 956 C C . GLN A 1 116 ? 11.834 1.803 -9.622 1.00 94.12 116 GLN A C 1
ATOM 958 O O . GLN A 1 116 ? 10.959 2.667 -9.610 1.00 94.12 116 GLN A O 1
ATOM 963 N N . VAL A 1 117 ? 11.556 0.526 -9.314 1.00 94.19 117 VAL A N 1
ATOM 964 C CA . VAL A 1 117 ? 10.217 0.088 -8.867 1.00 94.19 117 VAL A CA 1
ATOM 965 C C . VAL A 1 117 ? 9.770 0.887 -7.644 1.00 94.19 117 VAL A C 1
ATOM 967 O O . VAL A 1 117 ? 8.654 1.413 -7.628 1.00 94.19 117 VAL A O 1
ATOM 970 N N . ARG A 1 118 ? 10.637 1.018 -6.632 1.00 93.31 118 ARG A N 1
ATOM 971 C CA . ARG A 1 118 ? 10.348 1.781 -5.412 1.00 93.31 118 ARG A CA 1
ATOM 972 C C . ARG A 1 118 ? 10.102 3.259 -5.724 1.00 93.31 118 ARG A C 1
ATOM 974 O O . ARG A 1 118 ? 9.097 3.806 -5.273 1.00 93.31 118 ARG A O 1
ATOM 981 N N . SER A 1 119 ? 10.985 3.885 -6.497 1.00 92.81 119 SER A N 1
ATOM 982 C CA . SER A 1 119 ? 10.908 5.290 -6.916 1.00 92.81 119 SER A CA 1
ATOM 983 C C . SER A 1 119 ? 9.596 5.590 -7.650 1.00 92.81 119 SER A C 1
ATOM 985 O O . SER A 1 119 ? 8.810 6.443 -7.227 1.00 92.81 119 SER A O 1
ATOM 987 N N . ILE A 1 120 ? 9.273 4.788 -8.669 1.00 93.00 120 ILE A N 1
ATOM 988 C CA . ILE A 1 120 ? 8.041 4.909 -9.455 1.00 93.00 120 ILE A CA 1
ATOM 989 C C . ILE A 1 120 ? 6.802 4.726 -8.571 1.00 93.00 120 ILE A C 1
ATOM 991 O O . ILE A 1 120 ? 5.874 5.536 -8.634 1.00 93.00 120 ILE A O 1
ATOM 995 N N . CYS A 1 121 ? 6.780 3.702 -7.712 1.00 94.56 121 CYS A N 1
ATOM 996 C CA . CYS A 1 121 ? 5.653 3.469 -6.810 1.00 94.56 121 CYS A CA 1
ATOM 997 C C . CYS A 1 121 ? 5.453 4.635 -5.828 1.00 94.56 121 CYS A C 1
ATOM 999 O O . CYS A 1 121 ? 4.312 5.034 -5.601 1.00 94.56 121 CYS A O 1
ATOM 1001 N N . LYS A 1 122 ? 6.523 5.252 -5.305 1.00 92.62 122 LYS A N 1
ATOM 1002 C CA . LYS A 1 122 ? 6.422 6.450 -4.447 1.00 92.62 122 LYS A CA 1
ATOM 1003 C C . LYS A 1 122 ? 5.801 7.639 -5.179 1.00 92.62 122 LYS A C 1
ATOM 1005 O O . LYS A 1 122 ? 4.920 8.303 -4.632 1.00 92.62 122 LYS A O 1
ATOM 1010 N N . ILE A 1 123 ? 6.212 7.893 -6.423 1.00 91.56 123 ILE A N 1
ATOM 1011 C CA . ILE A 1 123 ? 5.643 8.968 -7.254 1.00 91.56 123 ILE A CA 1
ATOM 1012 C C . ILE A 1 123 ? 4.143 8.729 -7.484 1.00 91.56 123 ILE A C 1
ATOM 1014 O O . ILE A 1 123 ? 3.330 9.647 -7.333 1.00 91.56 123 ILE A O 1
ATOM 1018 N N . LEU A 1 124 ? 3.756 7.490 -7.806 1.00 92.94 124 LEU A N 1
ATOM 1019 C CA . LEU A 1 124 ? 2.356 7.107 -8.011 1.00 92.94 124 LEU A CA 1
ATOM 1020 C C . LEU A 1 124 ? 1.531 7.214 -6.725 1.00 92.94 124 LEU A C 1
ATOM 1022 O O . LEU A 1 124 ? 0.413 7.729 -6.769 1.00 92.94 124 LEU A O 1
ATOM 1026 N N . ALA A 1 125 ? 2.092 6.807 -5.585 1.00 93.25 125 ALA A N 1
ATOM 1027 C CA . ALA A 1 125 ? 1.456 6.933 -4.280 1.00 93.25 125 ALA A CA 1
ATOM 1028 C C . ALA A 1 125 ? 1.179 8.407 -3.944 1.00 93.25 125 ALA A C 1
ATOM 1030 O O . ALA A 1 125 ? 0.044 8.773 -3.639 1.00 93.25 125 ALA A O 1
ATOM 1031 N N . MET A 1 126 ? 2.173 9.287 -4.108 1.00 91.56 126 MET A N 1
ATOM 1032 C CA . MET A 1 126 ? 2.006 10.732 -3.908 1.00 91.56 126 MET A CA 1
ATOM 1033 C C . MET A 1 126 ? 0.947 11.336 -4.839 1.00 91.56 126 MET A C 1
ATOM 1035 O O . MET A 1 126 ? 0.116 12.136 -4.404 1.00 91.56 126 MET A O 1
ATOM 1039 N N . LYS A 1 127 ? 0.932 10.937 -6.116 1.00 92.19 127 LYS A N 1
ATOM 1040 C CA . LYS A 1 127 ? -0.088 11.374 -7.080 1.00 92.19 127 LYS A CA 1
ATOM 1041 C C . LYS A 1 127 ? -1.491 10.913 -6.669 1.00 92.19 127 LYS A C 1
ATOM 1043 O O . LYS A 1 127 ? -2.440 11.686 -6.778 1.00 92.19 127 LYS A O 1
ATOM 1048 N N . ALA A 1 128 ? -1.630 9.686 -6.169 1.00 92.25 128 ALA A N 1
ATOM 1049 C CA . ALA A 1 128 ? -2.900 9.149 -5.689 1.00 92.25 128 ALA A CA 1
ATOM 1050 C C . ALA A 1 128 ? -3.412 9.884 -4.436 1.00 92.25 128 ALA A C 1
ATOM 1052 O O . ALA A 1 128 ? -4.588 10.247 -4.392 1.00 92.25 128 ALA A O 1
ATOM 1053 N N . VAL A 1 129 ? -2.530 10.205 -3.478 1.00 91.31 129 VAL A N 1
ATOM 1054 C CA . VAL A 1 129 ? -2.872 11.009 -2.286 1.00 91.31 129 VAL A CA 1
ATOM 1055 C C . VAL A 1 129 ? -3.387 12.397 -2.673 1.00 91.31 129 VAL A C 1
ATOM 1057 O O . VAL A 1 129 ? -4.393 12.847 -2.120 1.00 91.31 129 VAL A O 1
ATOM 1060 N N . ARG A 1 130 ? -2.732 13.062 -3.639 1.00 91.06 130 ARG A N 1
ATOM 1061 C CA . ARG A 1 130 ? -3.157 14.377 -4.161 1.00 91.06 130 ARG A CA 1
ATOM 1062 C C . ARG A 1 130 ? -4.527 14.327 -4.835 1.00 91.06 130 ARG A C 1
ATOM 1064 O O . ARG A 1 130 ? -5.295 15.271 -4.718 1.00 91.06 130 ARG A O 1
ATOM 1071 N N . ASN A 1 131 ? -4.848 13.213 -5.488 1.00 90.88 131 ASN A N 1
ATOM 1072 C CA . ASN A 1 131 ? -6.139 12.988 -6.141 1.00 90.88 131 ASN A CA 1
ATOM 1073 C C . ASN A 1 131 ? -7.219 12.431 -5.195 1.00 90.88 131 ASN A C 1
ATOM 1075 O O . ASN A 1 131 ? -8.261 11.986 -5.671 1.00 90.88 131 ASN A O 1
ATOM 1079 N N . ASN A 1 132 ? -6.969 12.411 -3.881 1.00 88.69 132 ASN A N 1
ATOM 1080 C CA . ASN A 1 132 ? -7.872 11.872 -2.862 1.00 88.69 132 ASN A CA 1
ATOM 1081 C C . ASN A 1 132 ? -8.267 10.394 -3.069 1.00 88.69 132 ASN A C 1
ATOM 1083 O O . ASN A 1 132 ? -9.350 9.975 -2.674 1.00 88.69 132 ASN A O 1
ATOM 1087 N N . ARG A 1 133 ? -7.394 9.595 -3.697 1.00 90.31 133 ARG A N 1
ATOM 1088 C CA . ARG A 1 133 ? -7.585 8.148 -3.886 1.00 90.31 133 ARG A CA 1
ATOM 1089 C C . ARG A 1 133 ? -6.727 7.388 -2.883 1.00 90.31 133 ARG A C 1
ATOM 1091 O O . ARG A 1 133 ? -5.595 7.010 -3.194 1.00 90.31 133 ARG A O 1
ATOM 1098 N N . LEU A 1 134 ? -7.243 7.217 -1.668 1.00 91.38 134 LEU A N 1
ATOM 1099 C CA . LEU A 1 134 ? -6.490 6.621 -0.562 1.00 91.38 134 LEU A CA 1
ATOM 1100 C C . LEU A 1 134 ? -6.181 5.142 -0.796 1.00 91.38 134 LEU A C 1
ATOM 1102 O O . LEU A 1 134 ? -5.045 4.735 -0.557 1.00 91.38 134 LEU A O 1
ATOM 1106 N N . GLY A 1 135 ? -7.119 4.364 -1.349 1.00 91.19 135 GLY A N 1
ATOM 1107 C CA . GLY A 1 135 ? -6.869 2.962 -1.670 1.00 91.19 135 GLY A CA 1
ATOM 1108 C C . GLY A 1 135 ? -5.718 2.790 -2.664 1.00 91.19 135 GLY A C 1
ATOM 1109 O O . GLY A 1 135 ? -4.747 2.080 -2.399 1.00 91.19 135 GLY A O 1
ATOM 1110 N N . SER A 1 136 ? -5.743 3.526 -3.779 1.00 91.31 136 SER A N 1
ATOM 1111 C CA . SER A 1 136 ? -4.631 3.505 -4.738 1.00 91.31 136 SER A CA 1
ATOM 1112 C C . SER A 1 136 ? -3.315 3.948 -4.092 1.00 91.31 136 SER A C 1
ATOM 1114 O O . SER A 1 136 ? -2.283 3.325 -4.325 1.00 91.31 136 SER A O 1
ATOM 1116 N N . ALA A 1 137 ? -3.333 4.998 -3.264 1.00 93.50 137 ALA A N 1
ATOM 1117 C CA . ALA A 1 137 ? -2.138 5.471 -2.570 1.00 93.50 137 ALA A CA 1
ATOM 1118 C C . ALA A 1 137 ? -1.525 4.399 -1.661 1.00 93.50 137 ALA A C 1
ATOM 1120 O O . ALA A 1 137 ? -0.310 4.198 -1.699 1.00 93.50 137 ALA A O 1
ATOM 1121 N N . LEU A 1 138 ? -2.363 3.697 -0.896 1.00 93.56 138 LEU A N 1
ATOM 1122 C CA . LEU A 1 138 ? -1.937 2.628 -0.001 1.00 93.56 138 LEU A CA 1
ATOM 1123 C C . LEU A 1 138 ? -1.393 1.420 -0.777 1.00 93.56 138 LEU A C 1
ATOM 1125 O O . LEU A 1 138 ? -0.349 0.871 -0.429 1.00 93.56 138 LEU A O 1
ATOM 1129 N N . SER A 1 139 ? -2.052 1.036 -1.872 1.00 92.75 139 SER A N 1
ATOM 1130 C CA . SER A 1 139 ? -1.582 -0.049 -2.742 1.00 92.75 139 SER A CA 1
ATOM 1131 C C . SER A 1 139 ? -0.182 0.242 -3.302 1.00 92.75 139 SER A C 1
ATOM 1133 O O . SER A 1 139 ? 0.725 -0.593 -3.210 1.00 92.75 139 SER A O 1
ATOM 1135 N N . TRP A 1 140 ? 0.043 1.465 -3.799 1.00 93.81 140 TRP A N 1
ATOM 1136 C CA . TRP A 1 140 ? 1.356 1.881 -4.296 1.00 93.81 140 TRP A CA 1
ATOM 1137 C C . TRP A 1 140 ? 2.413 1.968 -3.190 1.00 93.81 140 TRP A C 1
ATOM 1139 O O . TRP A 1 140 ? 3.557 1.578 -3.423 1.00 93.81 140 TRP A O 1
ATOM 1149 N N . SER A 1 141 ? 2.060 2.415 -1.980 1.00 94.06 141 SER A N 1
ATOM 1150 C CA . SER A 1 141 ? 3.013 2.476 -0.864 1.00 94.06 141 SER A CA 1
ATOM 1151 C C . SER A 1 141 ? 3.434 1.097 -0.367 1.00 94.06 141 SER A C 1
ATOM 1153 O O . SER A 1 141 ? 4.609 0.887 -0.063 1.00 94.06 141 SER A O 1
ATOM 1155 N N . ILE A 1 142 ? 2.499 0.140 -0.352 1.00 93.38 142 ILE A N 1
ATOM 1156 C CA . ILE A 1 142 ? 2.781 -1.262 -0.030 1.00 93.38 142 ILE A CA 1
ATOM 1157 C C . ILE A 1 142 ? 3.763 -1.848 -1.045 1.00 93.38 142 ILE A C 1
ATOM 1159 O O . ILE A 1 142 ? 4.778 -2.428 -0.658 1.00 93.38 142 ILE A O 1
ATOM 1163 N N . ARG A 1 143 ? 3.520 -1.636 -2.346 1.00 91.50 143 ARG A N 1
ATOM 1164 C CA . ARG A 1 143 ? 4.426 -2.110 -3.403 1.00 91.50 143 ARG A CA 1
ATOM 1165 C C . ARG A 1 143 ? 5.806 -1.450 -3.331 1.00 91.50 143 ARG A C 1
ATOM 1167 O O . ARG A 1 143 ? 6.809 -2.120 -3.557 1.00 91.50 143 ARG A O 1
ATOM 1174 N N . ALA A 1 144 ? 5.871 -0.171 -2.955 1.00 92.56 144 ALA A N 1
ATOM 1175 C CA . ALA A 1 144 ? 7.130 0.535 -2.712 1.00 92.56 144 ALA A CA 1
ATOM 1176 C C . ALA A 1 144 ? 7.887 0.037 -1.464 1.00 92.56 144 ALA A C 1
ATOM 1178 O O . ALA A 1 144 ? 9.058 0.384 -1.292 1.00 92.56 144 ALA A O 1
ATOM 1179 N N . LYS A 1 145 ? 7.236 -0.747 -0.589 1.00 91.94 145 LYS A N 1
ATOM 1180 C CA . LYS A 1 145 ? 7.721 -1.097 0.756 1.00 91.94 145 LYS A CA 1
ATOM 1181 C C . LYS A 1 145 ? 8.084 0.145 1.581 1.00 91.94 145 LYS A C 1
ATOM 1183 O O . LYS A 1 145 ? 9.062 0.142 2.323 1.00 91.94 145 LYS A O 1
ATOM 1188 N N . ASP A 1 146 ? 7.317 1.225 1.423 1.00 93.12 146 ASP A N 1
ATOM 1189 C CA . ASP A 1 146 ? 7.524 2.473 2.161 1.00 93.12 146 ASP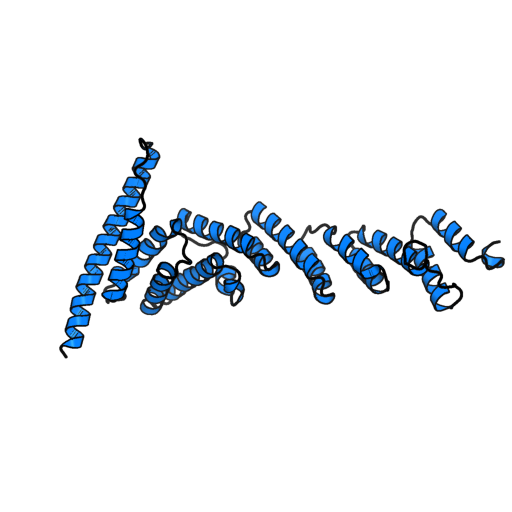 A CA 1
ATOM 1190 C C . ASP A 1 146 ? 6.654 2.483 3.424 1.00 93.12 146 ASP A C 1
ATOM 1192 O O . ASP A 1 146 ? 5.476 2.845 3.384 1.00 93.12 146 ASP A O 1
ATOM 1196 N N . ALA A 1 147 ? 7.238 2.055 4.547 1.00 94.25 147 ALA A N 1
ATOM 1197 C CA . ALA A 1 147 ? 6.545 1.968 5.831 1.00 94.25 147 ALA A CA 1
ATOM 1198 C C . ALA A 1 147 ? 6.077 3.335 6.352 1.00 94.25 147 ALA A C 1
ATOM 1200 O O . ALA A 1 147 ? 4.968 3.451 6.871 1.00 94.25 147 ALA A O 1
ATOM 1201 N N . ALA A 1 148 ? 6.888 4.384 6.177 1.00 93.56 148 ALA A N 1
ATOM 1202 C CA . ALA A 1 148 ? 6.547 5.728 6.636 1.00 93.56 148 ALA A CA 1
ATOM 1203 C C . ALA A 1 148 ? 5.343 6.281 5.863 1.00 93.56 148 ALA A C 1
ATOM 1205 O O . ALA A 1 148 ? 4.401 6.810 6.455 1.00 93.56 148 ALA A O 1
ATOM 1206 N N . PHE A 1 149 ? 5.335 6.101 4.540 1.00 93.75 149 PHE A N 1
ATOM 1207 C CA . PHE A 1 149 ? 4.210 6.529 3.718 1.00 93.75 149 PHE A CA 1
ATOM 1208 C C . PHE A 1 149 ? 2.956 5.677 3.964 1.00 93.75 149 PHE A C 1
ATOM 1210 O O . PHE A 1 149 ? 1.855 6.222 4.026 1.00 93.75 149 PHE A O 1
ATOM 1217 N N . ALA A 1 150 ? 3.104 4.363 4.165 1.00 94.94 150 ALA A N 1
ATOM 1218 C CA . ALA A 1 150 ? 1.990 3.492 4.537 1.00 94.94 150 ALA A CA 1
ATOM 1219 C C . ALA A 1 150 ? 1.343 3.931 5.862 1.00 94.94 150 ALA A C 1
ATOM 1221 O O . ALA A 1 150 ? 0.116 3.971 5.953 1.00 94.94 150 ALA A O 1
ATOM 1222 N N . THR A 1 151 ? 2.143 4.335 6.856 1.00 94.62 151 THR A N 1
ATOM 1223 C CA . THR A 1 151 ? 1.650 4.930 8.109 1.00 94.62 151 THR A CA 1
ATOM 1224 C C . THR A 1 151 ? 0.872 6.217 7.853 1.00 94.62 151 THR A C 1
ATOM 1226 O O . THR A 1 151 ? -0.264 6.319 8.303 1.00 94.62 151 THR A O 1
ATOM 1229 N N . LEU A 1 152 ? 1.415 7.147 7.060 1.00 93.94 152 LEU A N 1
ATOM 1230 C CA . LEU A 1 152 ? 0.741 8.409 6.729 1.00 93.94 152 LEU A CA 1
ATOM 1231 C C . LEU A 1 152 ? -0.628 8.189 6.063 1.00 93.94 152 LEU A C 1
ATOM 1233 O O . LEU A 1 152 ? -1.610 8.844 6.415 1.00 93.94 152 LEU A O 1
ATOM 1237 N N . VAL A 1 153 ? -0.702 7.279 5.088 1.00 93.81 153 VAL A N 1
ATOM 1238 C CA . VAL A 1 153 ? -1.963 6.964 4.398 1.00 93.81 153 VAL A CA 1
ATOM 1239 C C . VAL A 1 153 ? -2.937 6.263 5.347 1.00 93.81 153 VAL A C 1
ATOM 1241 O O . VAL A 1 153 ? -4.125 6.577 5.340 1.00 93.81 153 VAL A O 1
ATOM 1244 N N . SER A 1 154 ? -2.442 5.369 6.203 1.00 94.19 154 SER A N 1
ATOM 1245 C CA . SER A 1 154 ? -3.263 4.667 7.192 1.00 94.19 154 SER A CA 1
ATOM 1246 C C . SER A 1 154 ? -3.826 5.615 8.257 1.00 94.19 154 SER A C 1
ATOM 1248 O O . SER A 1 154 ? -5.005 5.526 8.582 1.00 94.19 154 SER A O 1
ATOM 1250 N N . ASP A 1 155 ? -3.042 6.582 8.743 1.00 92.88 155 ASP A N 1
ATOM 1251 C CA . ASP A 1 155 ? -3.525 7.640 9.645 1.00 92.88 155 ASP A CA 1
ATOM 1252 C C . ASP A 1 155 ? -4.648 8.462 9.008 1.00 92.88 155 ASP A C 1
ATOM 1254 O O . ASP A 1 155 ? -5.603 8.855 9.681 1.00 92.88 155 ASP A O 1
ATOM 1258 N N . ARG A 1 156 ? -4.564 8.705 7.696 1.00 91.94 156 ARG A N 1
ATOM 1259 C CA . ARG A 1 156 ? -5.617 9.404 6.959 1.00 91.94 156 ARG A CA 1
ATOM 1260 C C . ARG A 1 156 ? -6.901 8.576 6.867 1.00 91.94 156 ARG A C 1
ATOM 1262 O O . ARG A 1 156 ? -7.966 9.131 7.096 1.00 91.94 156 ARG A O 1
ATOM 1269 N N . PHE A 1 157 ? -6.808 7.265 6.630 1.00 92.62 157 PHE A N 1
ATOM 1270 C CA . PHE A 1 157 ? -7.972 6.368 6.695 1.00 92.62 157 PHE A CA 1
ATOM 1271 C C . PHE A 1 157 ? -8.649 6.380 8.070 1.00 92.62 157 PHE A C 1
ATOM 1273 O O . PHE A 1 157 ? -9.875 6.417 8.147 1.00 92.62 157 PHE A O 1
ATOM 1280 N N . LEU A 1 158 ? -7.868 6.357 9.154 1.00 92.19 158 LEU A N 1
ATOM 1281 C CA . LEU A 1 158 ? -8.416 6.398 10.513 1.00 92.19 158 LEU A CA 1
ATOM 1282 C C . LEU A 1 158 ? -9.090 7.733 10.825 1.00 92.19 158 LEU A C 1
ATOM 1284 O O . LEU A 1 158 ? -10.132 7.754 11.471 1.00 92.19 158 LEU A O 1
ATOM 1288 N N . ARG A 1 159 ? -8.520 8.844 10.351 1.00 91.06 159 ARG A N 1
ATOM 1289 C CA . ARG A 1 159 ? -9.129 10.168 10.506 1.00 91.06 159 ARG A CA 1
ATOM 1290 C C . ARG A 1 159 ? -10.454 10.268 9.758 1.00 91.06 159 ARG A C 1
ATOM 1292 O O . ARG A 1 159 ? -11.445 10.667 10.359 1.00 91.06 159 ARG A O 1
ATOM 1299 N N . ASP A 1 160 ? -10.481 9.834 8.499 1.00 89.88 160 ASP A N 1
ATOM 1300 C CA . ASP A 1 160 ? -11.707 9.799 7.697 1.00 89.88 160 ASP A CA 1
ATOM 1301 C C . ASP A 1 160 ? -12.785 8.936 8.380 1.00 89.88 160 ASP A C 1
ATOM 1303 O O . ASP A 1 160 ? -13.963 9.297 8.371 1.00 89.88 160 ASP A O 1
ATOM 1307 N N . TYR A 1 161 ? -12.388 7.833 9.029 1.00 90.75 161 TYR A N 1
ATOM 1308 C CA . TYR A 1 161 ? -13.296 7.016 9.835 1.00 90.75 161 TYR A CA 1
ATOM 1309 C C . TYR A 1 161 ? -13.814 7.764 11.072 1.00 90.75 161 TYR A C 1
ATOM 1311 O O . TYR A 1 161 ? -15.014 7.734 11.320 1.00 90.75 161 TYR A O 1
ATOM 1319 N N . CYS A 1 162 ? -12.963 8.463 11.832 1.00 88.19 162 CYS A N 1
ATOM 1320 C CA . CYS A 1 162 ? -13.414 9.257 12.984 1.00 88.19 162 CYS A CA 1
ATOM 1321 C C . CYS A 1 162 ? -14.418 10.352 12.593 1.00 88.19 162 CYS A C 1
ATOM 1323 O O . CYS A 1 162 ? -15.337 10.635 13.357 1.00 88.19 162 CYS A O 1
ATOM 1325 N N . GLU A 1 163 ? -14.250 10.963 11.419 1.00 87.12 163 GLU A N 1
ATOM 1326 C CA . GLU A 1 163 ? -15.118 12.043 10.939 1.00 87.12 163 GLU A CA 1
ATOM 1327 C C . GLU A 1 163 ? -16.438 11.529 10.342 1.00 87.12 163 GLU A C 1
ATOM 1329 O O . GLU A 1 163 ? -17.477 12.168 10.498 1.00 87.12 163 GLU A O 1
ATOM 1334 N N . ARG A 1 164 ? -16.416 10.390 9.634 1.00 86.19 164 ARG A N 1
ATOM 1335 C CA . ARG A 1 164 ? -17.569 9.892 8.853 1.00 86.19 164 ARG A CA 1
ATOM 1336 C C . ARG A 1 164 ? -18.251 8.659 9.439 1.00 86.19 164 ARG A C 1
ATOM 1338 O O . ARG A 1 164 ? -19.369 8.346 9.041 1.00 86.19 164 ARG A O 1
ATOM 1345 N N . GLY A 1 165 ? -17.573 7.927 10.318 1.00 81.81 165 GLY A N 1
ATOM 1346 C CA . GLY A 1 165 ? -18.017 6.641 10.861 1.00 81.81 165 GLY A CA 1
ATOM 1347 C C . GLY A 1 165 ? -17.930 5.465 9.880 1.00 81.81 165 GLY A C 1
ATOM 1348 O O . GLY A 1 165 ? -18.509 4.413 10.139 1.00 81.81 165 GLY A O 1
ATOM 1349 N N . CYS A 1 166 ? -17.257 5.613 8.733 1.00 82.25 166 CYS A N 1
ATOM 1350 C CA . CYS A 1 166 ? -17.114 4.539 7.750 1.00 82.25 166 CYS A CA 1
ATOM 1351 C C . CYS A 1 166 ? -15.768 4.585 7.013 1.00 82.25 166 CYS A C 1
ATOM 1353 O O . CYS A 1 166 ? -15.163 5.643 6.839 1.00 82.25 166 CYS A O 1
ATOM 1355 N N . PHE A 1 167 ? -15.294 3.417 6.568 1.00 83.06 167 PHE A N 1
ATOM 1356 C CA . PHE A 1 167 ? -14.078 3.304 5.762 1.00 83.06 167 PHE A CA 1
ATOM 1357 C C . PHE A 1 167 ? -14.368 3.501 4.275 1.00 83.06 167 PHE A C 1
ATOM 1359 O O . PHE A 1 167 ? -15.343 2.974 3.738 1.00 83.06 167 PHE A O 1
ATOM 1366 N N . SER A 1 168 ? -13.462 4.208 3.601 1.00 75.81 168 SER A N 1
ATOM 1367 C CA . SER A 1 168 ? -13.368 4.202 2.138 1.00 75.81 168 SER A CA 1
ATOM 1368 C C . SER A 1 168 ? -12.597 2.958 1.672 1.00 75.81 168 SER A C 1
ATOM 1370 O O . SER A 1 168 ? -11.761 2.453 2.417 1.00 75.81 168 SER A O 1
ATOM 1372 N N . ASP A 1 169 ? -12.844 2.476 0.451 1.00 78.88 169 ASP A N 1
ATOM 1373 C CA . ASP A 1 169 ? -12.073 1.390 -0.189 1.00 78.88 169 ASP A CA 1
ATOM 1374 C C . ASP A 1 169 ? -11.934 0.096 0.655 1.00 78.88 169 ASP A C 1
ATOM 1376 O O . ASP A 1 169 ? -10.838 -0.446 0.820 1.00 78.88 169 ASP A O 1
ATOM 1380 N N . LEU A 1 170 ? -13.059 -0.417 1.176 1.00 82.62 170 LEU A N 1
ATOM 1381 C CA . LEU A 1 170 ? -13.132 -1.612 2.040 1.00 82.62 170 LEU A CA 1
ATOM 1382 C C . LEU A 1 170 ? -12.405 -2.831 1.454 1.00 82.62 170 LEU A C 1
ATOM 1384 O O . LEU A 1 170 ? -11.646 -3.492 2.162 1.00 82.62 170 LEU A O 1
ATOM 1388 N N . ASP A 1 171 ? -12.579 -3.071 0.151 1.00 85.44 171 ASP A N 1
ATOM 1389 C CA . ASP A 1 171 ? -12.005 -4.225 -0.545 1.00 85.44 171 ASP A CA 1
ATOM 1390 C C . ASP A 1 171 ? -10.476 -4.267 -0.446 1.00 85.44 171 ASP A C 1
ATOM 1392 O O . ASP A 1 171 ? -9.887 -5.343 -0.371 1.00 85.44 171 ASP A O 1
ATOM 1396 N N . LEU A 1 172 ? -9.806 -3.112 -0.432 1.00 87.56 172 LEU A N 1
ATOM 1397 C CA . LEU A 1 172 ? -8.351 -3.080 -0.313 1.00 87.56 172 LEU A CA 1
ATOM 1398 C C . LEU A 1 172 ? -7.903 -3.438 1.104 1.00 87.56 172 LEU A C 1
ATOM 1400 O O . LEU A 1 172 ? -6.961 -4.212 1.266 1.00 87.56 172 LEU A O 1
ATOM 1404 N N . ILE A 1 173 ? -8.563 -2.868 2.116 1.00 89.19 173 ILE A N 1
ATOM 1405 C CA . ILE A 1 173 ? -8.215 -3.080 3.527 1.00 89.19 173 ILE A CA 1
ATOM 1406 C C . ILE A 1 173 ? -8.461 -4.547 3.910 1.00 89.19 173 ILE A C 1
ATOM 1408 O O . ILE A 1 173 ? -7.646 -5.153 4.604 1.00 89.19 173 ILE A O 1
ATOM 1412 N N . ASP A 1 174 ? -9.534 -5.141 3.382 1.00 87.19 174 ASP A N 1
ATOM 1413 C CA . ASP A 1 174 ? -9.882 -6.546 3.605 1.00 87.19 174 ASP A CA 1
ATOM 1414 C C . ASP A 1 174 ? -8.859 -7.513 2.969 1.00 87.19 174 ASP A C 1
ATOM 1416 O O . ASP A 1 174 ? -8.677 -8.631 3.453 1.00 87.19 174 ASP A O 1
ATOM 1420 N N . ASN A 1 175 ? -8.133 -7.075 1.931 1.00 88.19 175 ASN A N 1
ATOM 1421 C CA . ASN A 1 175 ? -7.173 -7.886 1.174 1.00 88.19 175 ASN A CA 1
ATOM 1422 C C . ASN A 1 175 ? -5.698 -7.497 1.401 1.00 88.19 175 ASN A C 1
ATOM 1424 O O . ASN A 1 175 ? -4.843 -7.787 0.562 1.00 88.19 175 ASN A O 1
ATOM 1428 N N . LEU A 1 176 ? -5.360 -6.874 2.537 1.00 89.25 176 LEU A N 1
ATOM 1429 C CA . LEU A 1 176 ? -3.968 -6.508 2.849 1.00 89.25 176 LEU A CA 1
ATOM 1430 C C . LEU A 1 176 ? -3.054 -7.730 3.051 1.00 89.25 176 LEU A C 1
ATOM 1432 O O . LEU A 1 176 ? -1.874 -7.691 2.696 1.00 89.25 176 LEU A O 1
ATOM 1436 N N . GLY A 1 177 ? -3.576 -8.824 3.616 1.00 88.81 177 GLY A N 1
ATOM 1437 C CA . GLY A 1 177 ? -2.808 -10.050 3.853 1.00 88.81 177 GLY A CA 1
ATOM 1438 C C . GLY A 1 177 ? -1.486 -9.789 4.605 1.00 88.81 177 GLY A C 1
ATOM 1439 O O . GLY A 1 177 ? -1.469 -9.024 5.571 1.00 88.81 177 GLY A O 1
ATOM 1440 N N . PRO A 1 178 ? -0.348 -10.368 4.168 1.00 90.50 178 PRO A N 1
ATOM 1441 C CA . PRO A 1 178 ? 0.957 -10.138 4.798 1.00 90.50 178 PRO A CA 1
ATOM 1442 C C . PRO A 1 178 ? 1.447 -8.683 4.753 1.00 90.50 178 PRO A C 1
ATOM 1444 O O . PRO A 1 178 ? 2.328 -8.317 5.530 1.00 90.50 178 PRO A O 1
ATOM 1447 N N . ALA A 1 179 ? 0.895 -7.840 3.869 1.00 91.06 179 ALA A N 1
ATOM 1448 C CA . ALA A 1 179 ? 1.312 -6.445 3.746 1.00 91.06 179 ALA A CA 1
ATOM 1449 C C . ALA A 1 179 ? 0.993 -5.608 4.991 1.00 91.06 179 ALA A C 1
ATOM 1451 O O . ALA A 1 179 ? 1.602 -4.557 5.178 1.00 91.06 179 ALA A O 1
ATOM 1452 N N . MET A 1 180 ? 0.089 -6.080 5.859 1.00 91.38 180 MET A N 1
ATOM 1453 C CA . MET A 1 180 ? -0.213 -5.439 7.141 1.00 91.38 180 MET A CA 1
ATOM 1454 C C . MET A 1 180 ? 1.045 -5.194 7.977 1.00 91.38 180 MET A C 1
ATOM 1456 O O . MET A 1 180 ? 1.188 -4.124 8.562 1.00 91.38 180 MET A O 1
ATOM 1460 N N . MET A 1 181 ? 1.997 -6.131 7.937 1.00 92.25 181 MET A N 1
ATOM 1461 C CA . MET A 1 181 ? 3.243 -6.086 8.710 1.00 92.25 181 MET A CA 1
ATOM 1462 C C . MET A 1 181 ? 4.244 -5.026 8.225 1.00 92.25 181 MET A C 1
ATOM 1464 O O . MET A 1 181 ? 5.344 -4.933 8.761 1.00 92.25 181 MET A O 1
ATOM 1468 N N . LEU A 1 182 ? 3.901 -4.238 7.201 1.00 93.12 182 LEU A N 1
ATOM 1469 C CA . LEU A 1 182 ? 4.755 -3.159 6.713 1.00 93.12 182 LEU A CA 1
ATOM 1470 C C . LEU A 1 182 ? 4.872 -2.008 7.723 1.00 93.12 182 LEU A C 1
ATOM 1472 O O . LEU A 1 182 ? 5.922 -1.373 7.792 1.00 93.12 182 LEU A O 1
ATOM 1476 N N . SER A 1 183 ? 3.813 -1.721 8.485 1.00 94.38 183 SER A N 1
ATOM 1477 C CA . SER A 1 183 ? 3.863 -0.758 9.587 1.00 94.38 183 SER A CA 1
ATOM 1478 C C . SER A 1 183 ? 2.822 -1.059 10.663 1.00 94.38 183 SER A C 1
ATOM 1480 O O . SER A 1 183 ? 1.759 -1.614 10.377 1.00 94.38 183 SER A O 1
ATOM 1482 N N . ASP A 1 184 ? 3.093 -0.634 11.898 1.00 93.94 184 ASP A N 1
ATOM 1483 C CA . ASP A 1 184 ? 2.185 -0.838 13.037 1.00 93.94 184 ASP A CA 1
ATOM 1484 C C . ASP A 1 184 ? 0.825 -0.174 12.804 1.00 93.94 184 ASP A C 1
ATOM 1486 O O . ASP A 1 184 ? -0.223 -0.735 13.117 1.00 93.94 184 ASP A O 1
ATOM 1490 N N . ARG A 1 185 ? 0.824 1.010 12.179 1.00 94.06 185 ARG A N 1
ATOM 1491 C CA . ARG A 1 185 ? -0.403 1.738 11.845 1.00 94.06 185 ARG A CA 1
ATOM 1492 C C . ARG A 1 185 ? -1.235 1.011 10.789 1.00 94.06 185 ARG A C 1
ATOM 1494 O O . ARG A 1 185 ? -2.459 0.981 10.908 1.00 94.06 185 ARG A O 1
ATOM 1501 N N . LEU A 1 186 ? -0.594 0.418 9.781 1.00 94.31 186 LEU A N 1
ATOM 1502 C CA . LEU A 1 186 ? -1.281 -0.385 8.769 1.00 94.31 186 LEU A CA 1
ATOM 1503 C C . LEU A 1 186 ? -1.790 -1.708 9.358 1.00 94.31 186 LEU A C 1
ATOM 1505 O O . LEU A 1 186 ? -2.899 -2.139 9.041 1.00 94.31 186 LEU A O 1
ATOM 1509 N N . THR A 1 187 ? -1.016 -2.317 10.261 1.00 94.75 187 THR A N 1
ATOM 1510 C CA . THR A 1 187 ? -1.451 -3.484 11.039 1.00 94.75 187 THR A CA 1
ATOM 1511 C C . THR A 1 187 ? -2.703 -3.153 11.838 1.00 94.75 187 THR A C 1
ATOM 1513 O O . THR A 1 187 ? -3.695 -3.873 11.737 1.00 94.75 187 THR A O 1
ATOM 1516 N N . PHE A 1 188 ? -2.692 -2.037 12.570 1.00 95.38 188 PHE A N 1
ATOM 1517 C CA . PHE A 1 188 ? -3.852 -1.561 13.309 1.00 95.38 188 PHE A CA 1
ATOM 1518 C C . PHE A 1 188 ? -5.062 -1.352 12.388 1.00 95.38 188 PHE A C 1
ATOM 1520 O O . PHE A 1 188 ? -6.130 -1.877 12.684 1.00 95.38 188 PHE A O 1
ATOM 1527 N N . LEU A 1 189 ? -4.899 -0.665 11.249 1.00 94.38 189 LEU A N 1
ATOM 1528 C CA . LEU A 1 189 ? -5.984 -0.428 10.289 1.00 94.38 189 LEU A CA 1
ATOM 1529 C C . LEU A 1 189 ? -6.621 -1.740 9.801 1.00 94.38 189 LEU A C 1
ATOM 1531 O O . LEU A 1 189 ? -7.842 -1.890 9.851 1.00 94.38 189 LEU A O 1
ATOM 1535 N N . GLY A 1 190 ? -5.804 -2.705 9.369 1.00 94.12 190 GLY A N 1
ATOM 1536 C CA . GLY A 1 190 ? -6.301 -3.999 8.895 1.00 94.12 190 GLY A CA 1
ATOM 1537 C C . GLY A 1 190 ? -6.969 -4.821 10.002 1.00 94.12 190 GLY A C 1
ATOM 1538 O O . GLY A 1 190 ? -8.037 -5.392 9.788 1.00 94.12 190 GLY A O 1
ATOM 1539 N N . LYS A 1 191 ? -6.400 -4.838 11.216 1.00 94.12 191 LYS A N 1
ATOM 1540 C CA . LYS A 1 191 ? -6.985 -5.553 12.363 1.00 94.12 191 LYS A CA 1
ATOM 1541 C C . LYS A 1 191 ? -8.267 -4.913 12.873 1.00 94.12 191 LYS A C 1
ATOM 1543 O O . LYS A 1 191 ? -9.212 -5.613 13.223 1.00 94.12 191 LYS A O 1
ATOM 1548 N N . TYR A 1 192 ? -8.340 -3.594 12.870 1.00 94.12 192 TYR A N 1
ATOM 1549 C CA . TYR A 1 192 ? -9.548 -2.887 13.254 1.00 94.12 192 TYR A CA 1
ATOM 1550 C C . TYR A 1 192 ? -10.674 -3.078 12.221 1.00 94.12 192 TYR A C 1
ATOM 1552 O O . TYR A 1 192 ? -11.842 -3.225 12.577 1.00 94.12 192 TYR A O 1
ATOM 1560 N N . ARG A 1 193 ? -10.338 -3.204 10.934 1.00 92.94 193 ARG A N 1
ATOM 1561 C CA . ARG A 1 193 ? -11.306 -3.631 9.918 1.00 92.94 193 ARG A CA 1
ATOM 1562 C C . ARG A 1 193 ? -11.762 -5.084 10.116 1.00 92.94 193 ARG A C 1
ATOM 1564 O O . ARG A 1 193 ? -12.955 -5.368 10.005 1.00 92.94 193 ARG A O 1
ATOM 1571 N N . GLU A 1 194 ? -10.842 -5.986 10.457 1.00 93.81 194 GLU A N 1
ATOM 1572 C CA . GLU A 1 194 ? -11.159 -7.377 10.805 1.00 93.81 194 GLU A CA 1
ATOM 1573 C C . GLU A 1 194 ? -12.132 -7.463 11.995 1.00 93.81 194 GLU A C 1
ATOM 1575 O O . GLU A 1 194 ? -13.059 -8.273 11.956 1.00 93.81 194 GLU A O 1
ATOM 1580 N N . PHE A 1 195 ? -11.992 -6.586 12.994 1.00 94.50 195 PHE A N 1
ATOM 1581 C CA . PHE A 1 195 ? -12.949 -6.445 14.097 1.00 94.50 195 PHE A CA 1
ATOM 1582 C C . PHE A 1 195 ? -14.374 -6.163 13.597 1.00 94.50 195 PHE A C 1
ATOM 1584 O O . PHE A 1 195 ? -15.302 -6.885 13.965 1.00 94.50 195 PHE A O 1
ATOM 1591 N N . HIS A 1 196 ? -14.553 -5.181 12.708 1.00 92.88 196 HIS A N 1
ATOM 1592 C CA . HIS A 1 196 ? -15.870 -4.852 12.144 1.00 92.88 196 HIS A CA 1
ATOM 1593 C C . HIS A 1 196 ? -16.478 -6.014 11.355 1.00 92.88 196 HIS A C 1
ATOM 1595 O O . HIS A 1 196 ? -17.687 -6.239 11.410 1.00 92.88 196 HIS A O 1
ATOM 1601 N N . ARG A 1 197 ? -15.646 -6.793 10.653 1.00 93.00 197 ARG A N 1
ATOM 1602 C CA . ARG A 1 197 ? -16.093 -8.011 9.964 1.00 93.00 197 ARG A CA 1
ATOM 1603 C C . ARG A 1 197 ? -16.574 -9.073 10.957 1.00 93.00 197 ARG A C 1
ATOM 1605 O O . ARG A 1 197 ? -17.680 -9.576 10.805 1.00 93.00 197 ARG A O 1
ATOM 1612 N N . LEU A 1 198 ? -15.791 -9.364 12.002 1.00 95.12 198 LEU A N 1
ATOM 1613 C CA . LEU A 1 198 ? -16.181 -10.313 13.057 1.00 95.12 198 LEU A CA 1
ATOM 1614 C C . LEU A 1 198 ? -17.472 -9.883 13.765 1.00 95.12 198 LEU A C 1
ATOM 1616 O O . LEU A 1 198 ? -18.330 -10.720 14.053 1.00 95.12 198 LEU A O 1
ATOM 1620 N N . TYR A 1 199 ? -17.627 -8.582 14.011 1.00 93.25 199 TYR A N 1
ATOM 1621 C CA . TYR A 1 199 ? -18.843 -8.014 14.580 1.00 93.25 199 TYR A CA 1
ATOM 1622 C C . TYR A 1 199 ? -20.052 -8.211 13.648 1.00 93.25 199 TYR A C 1
ATOM 1624 O O . TYR A 1 199 ? -21.103 -8.671 14.097 1.00 93.25 199 TYR A O 1
ATOM 1632 N N . GLY A 1 200 ? -19.898 -7.937 12.346 1.00 92.75 200 GLY A N 1
ATOM 1633 C CA . GLY A 1 200 ? -20.931 -8.171 11.328 1.00 92.75 200 GLY A CA 1
ATOM 1634 C C . GLY A 1 200 ? -21.339 -9.644 11.199 1.00 92.75 200 GLY A C 1
ATOM 1635 O O . GLY A 1 200 ? -22.528 -9.950 11.089 1.00 92.75 200 GLY A O 1
ATOM 1636 N N . ASP A 1 201 ? -20.374 -10.554 11.334 1.00 95.06 201 ASP A N 1
ATOM 1637 C CA . ASP A 1 201 ? -20.578 -12.009 11.343 1.00 95.06 201 ASP A CA 1
ATOM 1638 C C . ASP A 1 201 ? -21.171 -12.532 12.670 1.00 95.06 201 ASP A C 1
ATOM 1640 O O . ASP A 1 201 ? -21.346 -13.739 12.845 1.00 95.06 201 ASP A O 1
ATOM 1644 N N . LYS A 1 202 ? -21.492 -11.641 13.622 1.00 93.56 202 LYS A N 1
ATOM 1645 C CA . LYS A 1 202 ? -22.009 -11.947 14.973 1.00 93.56 202 LYS A CA 1
ATOM 1646 C C . LYS A 1 202 ? -21.059 -12.784 15.836 1.00 93.56 202 LYS A C 1
ATOM 1648 O O . LYS A 1 202 ? -21.473 -13.371 16.838 1.00 93.56 202 LYS A O 1
ATOM 1653 N N . ARG A 1 203 ? -19.769 -12.814 15.498 1.00 96.06 203 ARG A N 1
ATOM 1654 C CA . ARG A 1 203 ? -18.711 -13.459 16.290 1.00 96.06 203 ARG A CA 1
ATOM 1655 C C . ARG A 1 203 ? -18.231 -12.514 17.390 1.00 96.06 203 ARG A C 1
ATOM 1657 O O . ARG A 1 203 ? -17.087 -12.070 17.405 1.00 96.06 203 ARG A O 1
ATOM 1664 N N . PHE A 1 204 ? -19.136 -12.182 18.311 1.00 95.12 204 PHE A N 1
ATOM 1665 C CA . PHE A 1 204 ? -18.929 -11.114 19.293 1.00 95.12 204 PHE A CA 1
ATOM 1666 C C . PHE A 1 204 ? -17.756 -11.357 20.245 1.00 95.12 204 PHE A C 1
ATOM 1668 O O . PHE A 1 204 ? -17.041 -10.413 20.559 1.00 95.12 204 PHE A O 1
ATOM 1675 N N . VAL A 1 205 ? -17.525 -12.604 20.669 1.00 94.31 205 VAL A N 1
ATOM 1676 C CA . VAL A 1 205 ? -16.409 -12.952 21.570 1.00 94.31 205 VAL A CA 1
ATOM 1677 C C . VAL A 1 205 ? -15.060 -12.731 20.882 1.00 94.31 205 VAL A C 1
ATOM 1679 O O . VAL A 1 205 ? -14.172 -12.098 21.450 1.00 94.31 205 VAL A O 1
ATOM 1682 N N . ASP A 1 206 ? -14.930 -13.176 19.630 1.00 95.56 206 ASP A N 1
ATOM 1683 C CA . ASP A 1 206 ? -13.709 -12.982 18.843 1.00 95.56 206 ASP A CA 1
ATOM 1684 C C . ASP A 1 206 ? -13.472 -11.494 18.550 1.00 95.56 206 ASP A C 1
ATOM 1686 O O . ASP A 1 206 ? -12.349 -11.005 18.669 1.00 95.56 206 ASP A O 1
ATOM 1690 N N . ALA A 1 207 ? -14.536 -10.755 18.214 1.00 96.12 207 ALA A N 1
ATOM 1691 C CA . ALA A 1 207 ? -14.474 -9.312 17.997 1.00 96.12 207 ALA A CA 1
ATOM 1692 C C . ALA A 1 207 ? -14.027 -8.568 19.268 1.00 96.12 207 ALA A C 1
ATOM 1694 O O . ALA A 1 207 ? -13.135 -7.726 19.206 1.00 96.12 207 ALA A O 1
ATOM 1695 N N . ALA A 1 208 ? -14.596 -8.909 20.426 1.00 94.75 208 ALA A N 1
ATOM 1696 C CA . ALA A 1 208 ? -14.234 -8.329 21.716 1.00 94.75 208 ALA A CA 1
ATOM 1697 C C . ALA A 1 208 ? -12.765 -8.592 22.078 1.00 94.75 208 ALA A C 1
ATOM 1699 O O . ALA A 1 208 ? -12.045 -7.667 22.457 1.00 94.75 208 ALA A O 1
ATOM 1700 N N . SER A 1 209 ? -12.299 -9.833 21.899 1.00 95.38 209 SER A N 1
ATOM 1701 C CA . SER A 1 209 ? -10.898 -10.199 22.128 1.00 95.38 209 SER A CA 1
ATOM 1702 C C . SER A 1 209 ? -9.947 -9.420 21.211 1.00 95.38 209 SER A C 1
ATOM 1704 O O . SER A 1 209 ? -8.938 -8.888 21.680 1.00 95.38 209 SER A O 1
ATOM 1706 N N . LEU A 1 210 ? -10.290 -9.285 19.925 1.00 95.62 210 LEU A N 1
ATOM 1707 C CA . LEU A 1 210 ? -9.487 -8.528 18.967 1.00 95.62 210 LEU A CA 1
ATOM 1708 C C . LEU A 1 210 ? -9.455 -7.029 19.296 1.00 95.62 210 LEU A C 1
ATOM 1710 O O . LEU A 1 210 ? -8.385 -6.427 19.260 1.00 95.62 210 LEU A O 1
ATOM 1714 N N . LEU A 1 211 ? -10.593 -6.430 19.655 1.00 94.88 211 LEU A N 1
ATOM 1715 C CA . LEU A 1 211 ? -10.666 -5.020 20.049 1.00 94.88 211 LEU A CA 1
ATOM 1716 C C . LEU A 1 211 ? -9.806 -4.743 21.284 1.00 94.88 211 LEU A C 1
ATOM 1718 O O . LEU A 1 211 ? -9.029 -3.787 21.295 1.00 94.88 211 LEU A O 1
ATOM 1722 N N . LEU A 1 212 ? -9.891 -5.601 22.303 1.00 94.19 212 LEU A N 1
ATOM 1723 C CA . LEU A 1 212 ? -9.065 -5.468 23.499 1.00 94.19 212 LEU A CA 1
ATOM 1724 C C . LEU A 1 212 ? -7.572 -5.615 23.174 1.00 94.19 212 LEU A C 1
ATOM 1726 O O . LEU A 1 212 ? -6.745 -4.848 23.671 1.00 94.19 212 LEU A O 1
ATOM 1730 N N . SER A 1 213 ? -7.219 -6.563 22.302 1.00 94.44 213 SER A N 1
ATOM 1731 C CA . SER A 1 213 ? -5.844 -6.725 21.828 1.00 94.44 213 SER A CA 1
ATOM 1732 C C . SER A 1 213 ? -5.347 -5.470 21.105 1.00 94.44 213 SER A C 1
ATOM 1734 O O . SER A 1 213 ? -4.233 -5.020 21.362 1.00 94.44 213 SER A O 1
ATOM 1736 N N . LEU A 1 214 ? -6.174 -4.846 20.261 1.00 93.44 214 LEU A N 1
ATOM 1737 C CA . LEU A 1 214 ? -5.834 -3.603 19.561 1.00 93.44 214 LEU A CA 1
ATOM 1738 C C . LEU A 1 214 ? -5.589 -2.427 20.517 1.00 93.44 214 LEU A C 1
ATOM 1740 O O . LEU A 1 214 ? -4.686 -1.628 20.272 1.00 93.44 214 LEU A O 1
ATOM 1744 N N . MET A 1 215 ? -6.357 -2.339 21.605 1.00 89.50 215 MET A N 1
ATOM 1745 C CA . MET A 1 215 ? -6.190 -1.310 22.638 1.00 89.50 215 MET A CA 1
ATOM 1746 C C . MET A 1 215 ? -4.907 -1.504 23.454 1.00 89.50 215 MET A C 1
ATOM 1748 O O . MET A 1 215 ? -4.160 -0.557 23.688 1.00 89.50 215 MET A O 1
ATOM 1752 N N . THR A 1 216 ? -4.630 -2.740 23.866 1.00 89.06 216 THR A N 1
ATOM 1753 C CA . THR A 1 216 ? -3.527 -3.058 24.789 1.00 89.06 216 THR A CA 1
ATOM 1754 C C . THR A 1 216 ? -2.166 -3.194 24.099 1.00 89.06 216 THR A C 1
ATOM 1756 O O . THR A 1 216 ? -1.134 -2.937 24.716 1.00 89.06 216 THR A O 1
ATOM 1759 N N . SER A 1 217 ? -2.133 -3.531 22.806 1.00 86.12 217 SER A N 1
ATOM 1760 C CA . SER A 1 217 ? -0.893 -3.781 22.047 1.00 86.12 217 SER A CA 1
ATOM 1761 C C . SER A 1 217 ? -0.099 -2.530 21.638 1.00 86.12 217 SER A C 1
ATOM 1763 O O . SER A 1 217 ? 0.871 -2.653 20.897 1.00 86.12 217 SER A O 1
ATOM 1765 N N . GLN A 1 218 ? -0.468 -1.328 22.106 1.00 79.94 218 GLN A N 1
ATOM 1766 C CA . GLN A 1 218 ? 0.210 -0.043 21.825 1.00 79.94 218 GLN A CA 1
ATOM 1767 C C . GLN A 1 218 ? 0.309 0.351 20.335 1.00 79.94 218 GLN A C 1
ATOM 1769 O O . GLN A 1 218 ? 0.882 1.388 20.006 1.00 79.94 218 GLN A O 1
ATOM 1774 N N . ILE A 1 219 ? -0.286 -0.421 19.420 1.00 85.38 219 ILE A N 1
ATOM 1775 C CA . ILE A 1 219 ? -0.322 -0.097 17.987 1.00 85.38 219 ILE A CA 1
ATOM 1776 C C . ILE A 1 219 ? -1.399 0.939 17.654 1.00 85.38 219 ILE A C 1
ATOM 1778 O O . ILE A 1 219 ? -1.284 1.637 16.648 1.00 85.38 219 ILE A O 1
ATOM 1782 N N . ALA A 1 220 ? -2.443 1.074 18.477 1.00 86.75 220 ALA A N 1
ATOM 1783 C CA . ALA A 1 220 ? -3.515 2.044 18.270 1.00 86.75 220 ALA A CA 1
ATOM 1784 C C . ALA A 1 220 ? -3.040 3.484 18.561 1.00 86.75 220 ALA A C 1
ATOM 1786 O O . ALA A 1 220 ? -2.452 3.731 19.617 1.00 86.75 220 ALA A O 1
ATOM 1787 N N . PRO A 1 221 ? -3.314 4.472 17.683 1.00 86.94 221 PRO A N 1
ATOM 1788 C CA . PRO A 1 221 ? -3.002 5.868 17.979 1.00 86.94 221 PRO A CA 1
ATOM 1789 C C . PRO A 1 221 ? -3.856 6.349 19.153 1.00 86.94 221 PRO A C 1
ATOM 1791 O O . PRO A 1 221 ? -5.064 6.123 19.147 1.00 86.94 221 PRO A O 1
ATOM 1794 N N . ARG A 1 222 ? -3.270 7.087 20.106 1.00 84.62 222 ARG A N 1
ATOM 1795 C CA . ARG A 1 222 ? -4.015 7.639 21.257 1.00 84.62 222 ARG A CA 1
ATOM 1796 C C . ARG A 1 222 ? -5.241 8.459 20.848 1.00 84.62 222 ARG A C 1
ATOM 1798 O O . ARG A 1 222 ? -6.278 8.357 21.488 1.00 84.62 222 ARG A O 1
ATOM 1805 N N . SER A 1 223 ? -5.155 9.207 19.748 1.00 84.81 223 SER A N 1
ATOM 1806 C CA . SER A 1 223 ? -6.283 9.974 19.199 1.00 84.81 223 SER A CA 1
ATOM 1807 C C . SER A 1 223 ? -7.473 9.113 18.755 1.00 84.81 223 SER A C 1
ATOM 1809 O O . SER A 1 223 ? -8.569 9.633 18.595 1.00 84.81 223 SER A O 1
ATOM 1811 N N . PHE A 1 224 ? -7.278 7.809 18.553 1.00 90.94 224 PHE A N 1
ATOM 1812 C CA . PHE A 1 224 ? -8.308 6.869 18.105 1.00 90.94 224 PHE A CA 1
ATOM 1813 C C . PHE A 1 224 ? -8.869 6.005 19.248 1.00 90.94 224 PHE A C 1
ATOM 1815 O O . PHE A 1 224 ? -9.838 5.274 19.060 1.00 90.94 224 PHE A O 1
ATOM 1822 N N . TRP A 1 225 ? -8.288 6.081 20.449 1.00 91.19 225 TRP A N 1
ATOM 1823 C CA . TRP A 1 225 ? -8.712 5.272 21.597 1.00 91.19 225 TRP A CA 1
ATOM 1824 C C . TRP A 1 225 ? -10.161 5.547 22.007 1.00 91.19 225 TRP A C 1
ATOM 1826 O O . TRP A 1 225 ? -10.892 4.606 22.303 1.00 91.19 225 TRP A O 1
ATOM 1836 N N . MET A 1 226 ? -10.608 6.807 21.963 1.00 91.44 226 MET A N 1
ATOM 1837 C CA . MET A 1 226 ? -12.007 7.152 22.247 1.00 91.44 226 MET A CA 1
ATOM 1838 C C . MET A 1 226 ? -12.966 6.459 21.269 1.00 91.44 226 MET A C 1
ATOM 1840 O O . MET A 1 226 ? -14.001 5.934 21.678 1.00 91.44 226 MET A O 1
ATOM 1844 N N . THR A 1 227 ? -12.604 6.408 19.984 1.00 92.19 227 THR A N 1
ATOM 1845 C CA . THR A 1 227 ? -13.379 5.715 18.947 1.00 92.19 227 THR A CA 1
ATOM 1846 C C . THR A 1 227 ? -13.442 4.214 19.223 1.00 92.19 227 THR A C 1
ATOM 1848 O O . THR A 1 227 ? -14.537 3.670 19.307 1.00 92.19 227 THR A O 1
ATOM 1851 N N . LEU A 1 228 ? -12.300 3.564 19.487 1.00 92.75 228 LEU A N 1
ATOM 1852 C CA . LEU A 1 228 ? -12.242 2.136 19.844 1.00 92.75 228 LEU A CA 1
ATOM 1853 C C . LEU A 1 228 ? -13.099 1.794 21.066 1.00 92.75 228 LEU A C 1
ATOM 1855 O O . LEU A 1 228 ? -13.832 0.808 21.050 1.00 92.75 228 LEU A O 1
ATOM 1859 N N . LEU A 1 229 ? -13.011 2.601 22.124 1.00 93.19 229 LEU A N 1
ATOM 1860 C CA . LEU A 1 229 ? -13.808 2.409 23.334 1.00 93.19 229 LEU A CA 1
ATOM 1861 C C . LEU A 1 229 ? -15.303 2.576 23.037 1.00 93.19 229 LEU A C 1
ATOM 1863 O O . LEU A 1 229 ? -16.115 1.770 23.486 1.00 93.19 229 LEU A O 1
ATOM 1867 N N . THR A 1 230 ? -15.666 3.574 22.228 1.00 93.19 230 THR A N 1
ATOM 1868 C CA . THR A 1 230 ? -17.053 3.791 21.792 1.00 93.19 230 THR A CA 1
ATOM 1869 C C . THR A 1 230 ? -17.572 2.600 20.979 1.00 93.19 230 THR A C 1
ATOM 1871 O O . THR A 1 230 ? -18.691 2.149 21.208 1.00 93.19 230 THR A O 1
ATOM 1874 N N . ASP A 1 231 ? -16.755 2.017 20.100 1.00 92.81 231 ASP A N 1
ATOM 1875 C CA . ASP A 1 231 ? -17.121 0.823 19.326 1.00 92.81 231 ASP A CA 1
ATOM 1876 C C . ASP A 1 231 ? -17.224 -0.453 20.176 1.00 92.81 231 ASP A C 1
ATOM 1878 O O . ASP A 1 231 ? -17.826 -1.439 19.747 1.00 92.81 231 ASP A O 1
ATOM 1882 N N . ALA A 1 232 ? -16.680 -0.450 21.397 1.00 94.56 232 ALA A N 1
ATOM 1883 C CA . ALA A 1 232 ? -16.883 -1.526 22.361 1.00 94.56 232 ALA A CA 1
ATOM 1884 C C . ALA A 1 232 ? -18.248 -1.437 23.070 1.00 94.56 232 ALA A C 1
ATOM 1886 O O . ALA A 1 232 ? -18.721 -2.453 23.584 1.00 94.56 232 ALA A O 1
ATOM 1887 N N . LEU A 1 233 ? -18.919 -0.273 23.080 1.00 94.25 233 LEU A N 1
ATOM 1888 C CA . LEU A 1 233 ? -20.213 -0.080 23.758 1.00 94.25 233 LEU A CA 1
ATOM 1889 C C . LEU A 1 233 ? -21.278 -1.110 23.346 1.00 94.25 233 LEU A C 1
ATOM 1891 O O . LEU A 1 233 ? -21.883 -1.713 24.236 1.00 94.25 233 LEU A O 1
ATOM 1895 N N . PRO A 1 234 ? -21.500 -1.398 22.045 1.00 93.38 234 PRO A N 1
ATOM 1896 C CA . PRO A 1 234 ? -22.500 -2.381 21.638 1.00 93.38 234 PRO A CA 1
ATOM 1897 C C . PRO A 1 234 ? -22.186 -3.802 22.115 1.00 93.38 234 PRO A C 1
ATOM 1899 O O . PRO A 1 234 ? -23.103 -4.608 22.261 1.00 93.38 234 PRO A O 1
ATOM 1902 N N . LEU A 1 235 ? -20.906 -4.123 22.339 1.00 94.12 235 LEU A N 1
ATOM 1903 C CA . LEU A 1 235 ? -20.459 -5.410 22.875 1.00 94.12 235 LEU A CA 1
ATOM 1904 C C . LEU A 1 235 ? -20.605 -5.467 24.401 1.00 94.12 235 LEU A C 1
ATOM 1906 O O . LEU A 1 235 ? -21.011 -6.499 24.933 1.00 94.12 235 LEU A O 1
ATOM 1910 N N . LEU A 1 236 ? -20.331 -4.355 25.089 1.00 93.38 236 LEU A N 1
ATOM 1911 C CA . LEU A 1 236 ? -20.509 -4.212 26.536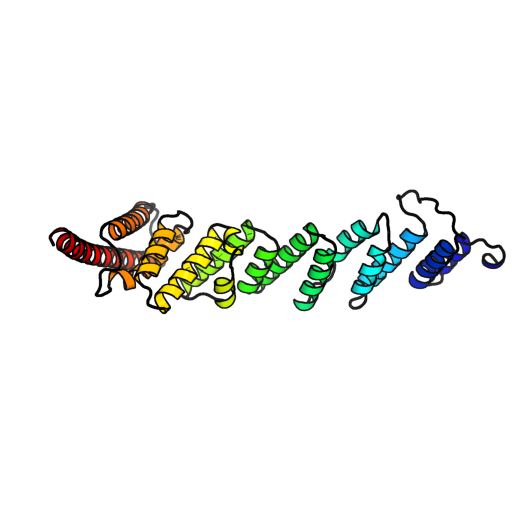 1.00 93.38 236 LEU A CA 1
ATOM 1912 C C . LEU A 1 236 ? -21.978 -4.270 26.952 1.00 93.38 236 LEU A C 1
ATOM 1914 O O . LEU A 1 236 ? -22.275 -4.787 28.020 1.00 93.38 236 LEU A O 1
ATOM 1918 N N . GLU A 1 237 ? -22.899 -3.769 26.127 1.00 91.81 237 GLU A N 1
ATOM 1919 C CA . GLU A 1 237 ? -24.340 -3.729 26.421 1.00 91.81 237 GLU A CA 1
ATOM 1920 C C . GLU A 1 237 ? -25.113 -4.961 25.897 1.00 91.81 237 GLU A C 1
ATOM 1922 O O . GLU A 1 237 ? -26.340 -5.035 26.009 1.00 91.81 237 GLU A O 1
ATOM 1927 N N . GLN A 1 238 ? -24.422 -5.988 25.383 1.00 91.38 238 GLN A N 1
ATOM 1928 C CA . GLN A 1 238 ? -25.067 -7.250 24.999 1.00 91.38 238 GLN A CA 1
ATOM 1929 C C . GLN A 1 238 ? -25.786 -7.910 26.182 1.00 91.38 238 GLN A C 1
ATOM 1931 O O . GLN A 1 238 ? -25.411 -7.763 27.345 1.00 91.38 238 GLN A O 1
ATOM 1936 N N . LYS A 1 239 ? -26.838 -8.688 25.890 1.00 86.94 239 LYS A N 1
ATOM 1937 C CA . LYS A 1 239 ? -27.563 -9.452 26.925 1.00 86.94 239 LYS A CA 1
ATOM 1938 C C . LYS A 1 239 ? -26.679 -10.512 27.577 1.00 86.94 239 LYS A C 1
ATOM 1940 O O . LYS A 1 239 ? -26.808 -10.779 28.767 1.00 86.94 239 LYS A O 1
ATOM 1945 N N . GLN A 1 240 ? -25.818 -11.134 26.779 1.00 89.69 240 GLN A N 1
ATOM 1946 C CA . GLN A 1 240 ? -24.814 -12.070 27.258 1.00 89.69 240 GLN A CA 1
ATOM 1947 C C . GLN A 1 240 ? -23.539 -11.306 27.598 1.00 89.69 240 GLN A C 1
ATOM 1949 O O . GLN A 1 240 ? -23.157 -10.393 26.875 1.00 89.69 240 GLN A O 1
ATOM 1954 N N . VAL A 1 241 ? -22.870 -11.715 28.674 1.00 91.50 241 VAL A N 1
ATOM 1955 C CA . VAL A 1 241 ? -21.534 -11.214 29.014 1.00 91.50 241 VAL A CA 1
ATOM 1956 C C . VAL A 1 241 ? -20.556 -11.661 27.926 1.00 91.50 241 VAL A C 1
ATOM 1958 O O . VAL A 1 241 ? -20.315 -12.866 27.795 1.00 91.50 241 VAL A O 1
ATOM 1961 N N . ILE A 1 242 ? -20.055 -10.696 27.150 1.00 94.19 242 ILE A N 1
ATOM 1962 C CA . ILE A 1 242 ? -19.043 -10.897 26.102 1.00 94.19 242 ILE A CA 1
ATOM 1963 C C . ILE A 1 242 ? -17.638 -10.613 26.643 1.00 94.19 242 ILE A C 1
ATOM 1965 O O . ILE A 1 242 ? -16.736 -11.410 26.409 1.00 94.19 242 ILE A O 1
ATOM 1969 N N . PHE A 1 243 ? -17.467 -9.510 27.378 1.00 94.56 243 PHE A N 1
ATOM 1970 C CA . PHE A 1 243 ? -16.216 -9.179 28.061 1.00 94.56 243 PHE A CA 1
ATOM 1971 C C . PHE A 1 243 ? -16.224 -9.738 29.486 1.00 94.56 243 PHE A C 1
ATOM 1973 O O . PHE A 1 243 ? -17.177 -9.480 30.226 1.00 94.56 243 PHE A O 1
ATOM 1980 N N . SER A 1 244 ? -15.168 -10.458 29.871 1.00 94.69 244 SER A N 1
ATOM 1981 C CA . SER A 1 244 ? -14.975 -10.930 31.252 1.00 94.69 244 SER A CA 1
ATOM 1982 C C . SER A 1 244 ? -14.721 -9.779 32.230 1.00 94.69 244 SER A C 1
ATOM 1984 O O . SER A 1 244 ? -14.504 -8.632 31.811 1.00 94.69 244 SER A O 1
ATOM 1986 N N . ALA A 1 245 ? -14.720 -10.068 33.535 1.00 94.56 245 ALA A N 1
ATOM 1987 C CA . ALA A 1 245 ? -14.361 -9.075 34.546 1.00 94.56 245 ALA A CA 1
ATOM 1988 C C . ALA A 1 245 ? -12.958 -8.495 34.282 1.00 94.56 245 ALA A C 1
ATOM 1990 O O . ALA A 1 245 ? -12.818 -7.277 34.161 1.00 94.56 245 ALA A O 1
ATOM 1991 N N . ASP A 1 246 ? -11.960 -9.354 34.058 1.00 94.00 246 ASP A N 1
ATOM 1992 C CA . ASP A 1 246 ? -10.578 -8.957 33.740 1.00 94.00 246 ASP A CA 1
ATOM 1993 C C . ASP A 1 246 ? -10.487 -8.093 32.476 1.00 94.00 246 ASP A C 1
ATOM 1995 O O . ASP A 1 246 ? -9.862 -7.033 32.472 1.00 94.00 246 ASP A O 1
ATOM 1999 N N . GLN A 1 247 ? -11.168 -8.498 31.400 1.00 94.81 247 GLN A N 1
ATOM 2000 C CA . GLN A 1 247 ? -11.186 -7.728 30.154 1.00 94.81 247 GLN A CA 1
ATOM 2001 C C . GLN A 1 247 ? -11.850 -6.358 30.341 1.00 94.81 247 GLN A C 1
ATOM 2003 O O . GLN A 1 247 ? -11.431 -5.371 29.739 1.00 94.81 247 GLN A O 1
ATOM 2008 N N . THR A 1 248 ? -12.874 -6.283 31.194 1.00 94.94 248 THR A N 1
ATOM 2009 C CA . THR A 1 248 ? -13.548 -5.024 31.528 1.00 94.94 248 THR A CA 1
ATOM 2010 C C . THR A 1 248 ? -12.646 -4.111 32.358 1.00 94.94 248 THR A C 1
ATOM 2012 O O . THR A 1 248 ? -12.646 -2.901 32.129 1.00 94.94 248 THR A O 1
ATOM 2015 N N . TYR A 1 249 ? -11.847 -4.663 33.277 1.00 94.38 249 TYR A N 1
ATOM 2016 C CA . TYR A 1 249 ? -10.843 -3.902 34.027 1.00 94.38 249 TYR A CA 1
ATOM 2017 C C . TYR A 1 249 ? -9.771 -3.298 33.115 1.00 94.38 249 TYR A C 1
ATOM 2019 O O . TYR A 1 249 ? -9.421 -2.132 33.289 1.00 94.38 249 TYR A O 1
ATOM 2027 N N . GLU A 1 250 ? -9.300 -4.036 32.110 1.00 93.94 250 GLU A N 1
ATOM 2028 C CA . GLU A 1 250 ? -8.349 -3.502 31.126 1.00 93.94 250 GLU A CA 1
ATOM 2029 C C . GLU A 1 250 ? -8.955 -2.350 30.306 1.00 93.94 250 GLU A C 1
ATOM 2031 O O . GLU A 1 250 ? -8.324 -1.307 30.136 1.00 93.94 250 GLU A O 1
ATOM 2036 N N . LEU A 1 251 ? -10.213 -2.470 29.865 1.00 93.75 251 LEU A N 1
ATOM 2037 C CA . LEU A 1 251 ? -10.904 -1.369 29.177 1.00 93.75 251 LEU A CA 1
ATOM 2038 C C . LEU A 1 251 ? -11.100 -0.142 30.082 1.00 93.75 251 LEU A C 1
ATOM 2040 O O . LEU A 1 251 ? -10.926 0.988 29.623 1.00 93.75 251 LEU A O 1
ATOM 2044 N N . LEU A 1 252 ? -11.430 -0.352 31.362 1.00 93.06 252 LEU A N 1
ATOM 2045 C CA . LEU A 1 252 ? -11.512 0.718 32.363 1.00 93.06 252 LEU A CA 1
ATOM 2046 C C . LEU A 1 252 ? -10.166 1.420 32.539 1.00 93.06 252 LEU A C 1
ATOM 2048 O O . LEU A 1 252 ? -10.125 2.646 32.577 1.00 93.06 252 LEU A O 1
ATOM 2052 N N . ARG A 1 253 ? -9.069 0.661 32.590 1.00 92.12 253 ARG A N 1
ATOM 2053 C CA . ARG A 1 253 ? -7.717 1.214 32.663 1.00 92.12 253 ARG A CA 1
ATOM 2054 C C . ARG A 1 253 ? -7.397 2.074 31.441 1.00 92.12 253 ARG A C 1
ATOM 2056 O O . ARG A 1 253 ? -6.928 3.195 31.604 1.00 92.12 253 ARG A O 1
ATOM 2063 N N . CYS A 1 254 ? -7.704 1.598 30.233 1.00 91.25 254 CYS A N 1
ATOM 2064 C CA . CYS A 1 254 ? -7.513 2.385 29.013 1.00 91.25 254 CYS A CA 1
ATOM 2065 C C . CYS A 1 254 ? -8.341 3.681 29.006 1.00 91.25 254 CYS A C 1
ATOM 2067 O O . CYS A 1 254 ? -7.861 4.711 28.530 1.00 91.25 254 CYS A O 1
ATOM 2069 N N . LEU A 1 255 ? -9.577 3.640 29.518 1.00 91.69 255 LEU A N 1
ATOM 2070 C CA . LEU A 1 255 ? -10.419 4.829 29.657 1.00 91.69 255 LEU A CA 1
ATOM 2071 C C . LEU A 1 255 ? -9.822 5.818 30.666 1.00 91.69 255 LEU A C 1
ATOM 2073 O O . LEU A 1 255 ? -9.763 7.014 30.386 1.00 91.69 255 LEU A O 1
ATOM 2077 N N . GLU A 1 256 ? -9.347 5.326 31.809 1.00 90.19 256 GLU A N 1
ATOM 2078 C CA . GLU A 1 256 ? -8.736 6.158 32.844 1.00 90.19 256 GLU A CA 1
ATOM 2079 C C . GLU A 1 256 ? -7.463 6.844 32.330 1.00 90.19 256 GLU A C 1
ATOM 2081 O O . GLU A 1 256 ? -7.325 8.061 32.475 1.00 90.19 256 GLU A O 1
ATOM 2086 N N . ASP A 1 257 ? -6.594 6.100 31.635 1.00 88.06 257 ASP A N 1
ATOM 2087 C CA . ASP A 1 257 ? -5.381 6.619 30.991 1.00 88.06 257 ASP A CA 1
ATOM 2088 C C . ASP A 1 257 ? -5.704 7.734 29.980 1.00 88.06 257 ASP A C 1
ATOM 2090 O O . ASP A 1 257 ? -4.989 8.738 29.900 1.00 88.06 257 ASP A O 1
ATOM 2094 N N . LEU A 1 258 ? -6.800 7.588 29.225 1.00 86.50 258 LEU A N 1
ATOM 2095 C CA . LEU A 1 258 ? -7.263 8.598 28.272 1.00 86.50 258 LEU A CA 1
ATOM 2096 C C . LEU A 1 258 ? -7.746 9.869 28.983 1.00 86.50 258 LEU A C 1
ATOM 2098 O O . LEU A 1 258 ? -7.427 10.976 28.549 1.00 86.50 258 LEU A O 1
ATOM 2102 N N . THR A 1 259 ? -8.484 9.724 30.085 1.00 85.50 259 THR A N 1
ATOM 2103 C CA . THR A 1 259 ? -9.009 10.868 30.849 1.00 85.50 259 THR A CA 1
ATOM 2104 C C . THR A 1 259 ? -7.946 11.578 31.691 1.00 85.50 259 THR A C 1
ATOM 2106 O O . THR A 1 259 ? -7.993 12.799 31.829 1.00 85.50 259 THR A O 1
ATOM 2109 N N . SER A 1 260 ? -6.949 10.843 32.189 1.00 81.31 260 SER A N 1
ATOM 2110 C CA . SER A 1 260 ? -5.854 11.363 33.023 1.00 81.31 260 SER A CA 1
ATOM 2111 C C . SER A 1 260 ? -4.825 12.181 32.234 1.00 81.31 260 SER A C 1
ATOM 2113 O O . SER A 1 260 ? -4.114 13.008 32.798 1.00 81.31 260 SER A O 1
ATOM 2115 N N . GLY A 1 261 ? -4.721 11.950 30.922 1.00 65.69 261 GLY A N 1
ATOM 2116 C CA . GLY A 1 261 ? -3.738 12.590 30.045 1.00 65.69 261 GLY A CA 1
ATOM 2117 C C . GLY A 1 261 ? -4.110 13.983 29.528 1.00 65.69 261 GLY A C 1
ATOM 2118 O O . GLY A 1 261 ? -3.342 14.534 28.738 1.00 65.69 261 GLY A O 1
ATOM 2119 N N . ARG A 1 262 ? -5.263 14.551 29.909 1.00 61.62 262 ARG A N 1
ATOM 2120 C CA . ARG A 1 262 ? -5.705 15.866 29.416 1.00 61.62 262 ARG A CA 1
ATOM 2121 C C . ARG A 1 262 ? -4.924 17.004 30.096 1.00 61.62 262 ARG A C 1
ATOM 2123 O O . ARG A 1 262 ? -5.022 17.156 31.314 1.00 61.62 262 ARG A O 1
ATOM 2130 N N . PRO A 1 263 ? -4.174 17.838 29.351 1.00 50.12 263 PRO A N 1
ATOM 2131 C CA . PRO A 1 263 ? -3.595 19.051 29.906 1.00 50.12 263 PRO A CA 1
ATOM 2132 C C . PRO A 1 263 ? -4.706 20.062 30.202 1.00 50.12 263 PRO A C 1
ATOM 2134 O O . PRO A 1 263 ? -5.516 20.381 29.335 1.00 50.12 263 PRO A O 1
ATOM 2137 N N . VAL A 1 264 ? -4.710 20.605 31.416 1.00 44.12 264 VAL A N 1
ATOM 2138 C CA . VAL A 1 264 ? -5.521 21.769 31.788 1.00 44.12 264 VAL A CA 1
ATOM 2139 C C . VAL A 1 264 ? -4.915 22.996 31.094 1.00 44.12 264 VAL A C 1
ATOM 2141 O O . VAL A 1 264 ? -3.983 23.606 31.621 1.00 44.12 264 VAL A O 1
ATOM 2144 N N . HIS A 1 265 ? -5.365 23.345 29.886 1.00 44.50 265 HIS A N 1
ATOM 2145 C CA . HIS A 1 265 ? -4.852 24.515 29.166 1.00 44.50 265 HIS A CA 1
ATOM 2146 C C . HIS A 1 265 ? -5.952 25.414 28.595 1.00 44.50 265 HIS A C 1
ATOM 2148 O O . HIS A 1 265 ? -6.706 24.982 27.735 1.00 44.50 265 HIS A O 1
ATOM 2154 N N . GLY A 1 266 ? -5.897 26.690 29.017 1.00 53.72 266 GLY A N 1
ATOM 2155 C CA . GLY A 1 266 ? -6.421 27.879 28.327 1.00 53.72 266 GLY A CA 1
ATOM 2156 C C . GLY A 1 266 ? -7.934 28.082 28.384 1.00 53.72 266 GLY A C 1
ATOM 2157 O O . GLY A 1 266 ? -8.678 27.116 28.439 1.00 53.72 266 GLY A O 1
ATOM 2158 N N . GLU A 1 267 ? -8.386 29.343 28.377 1.00 47.12 267 GLU A N 1
ATOM 2159 C CA . GLU A 1 267 ? -9.812 29.667 28.218 1.00 47.12 267 GLU A CA 1
ATOM 2160 C C . GLU A 1 267 ? -10.342 29.032 26.918 1.00 47.12 267 GLU A C 1
ATOM 2162 O O . GLU A 1 267 ? -9.802 29.327 25.849 1.00 47.12 267 GLU A O 1
ATOM 2167 N N . PRO A 1 268 ? -11.346 28.143 26.996 1.00 54.75 268 PRO A N 1
ATOM 2168 C CA . PRO A 1 268 ? -11.835 27.421 25.833 1.00 54.75 268 PRO A CA 1
ATOM 2169 C C . PRO A 1 268 ? -12.762 28.297 24.983 1.00 54.75 268 PRO A C 1
ATOM 2171 O O . PRO A 1 268 ? -13.639 28.995 25.498 1.00 54.75 268 PRO A O 1
ATOM 2174 N N . ASP A 1 269 ? -12.591 28.228 23.664 1.00 62.31 269 ASP A N 1
ATOM 2175 C CA . ASP A 1 269 ? -13.511 28.837 22.699 1.00 62.31 269 ASP A CA 1
ATOM 2176 C C . ASP A 1 269 ? -14.887 28.139 22.733 1.00 62.31 269 ASP A C 1
ATOM 2178 O O . ASP A 1 269 ? -15.010 26.971 23.109 1.00 62.31 269 ASP A O 1
ATOM 2182 N N . ALA A 1 270 ? -15.945 28.811 22.263 1.00 65.56 270 ALA A N 1
ATOM 2183 C CA . ALA A 1 270 ? -17.313 28.263 22.268 1.00 65.56 270 ALA A CA 1
ATOM 2184 C C . ALA A 1 270 ? -17.458 26.913 21.528 1.00 65.56 270 ALA A C 1
ATOM 2186 O O . ALA A 1 270 ? -18.304 26.098 21.892 1.00 65.56 270 ALA A O 1
ATOM 2187 N N . GLN A 1 271 ? -16.622 26.668 20.513 1.00 62.81 271 GLN A N 1
ATOM 2188 C CA . GLN A 1 271 ? -16.576 25.400 19.778 1.00 62.81 271 GLN A CA 1
ATOM 2189 C C . GLN A 1 271 ? -15.903 24.283 20.600 1.00 62.81 271 GLN A C 1
ATOM 2191 O O . GLN A 1 271 ? -16.368 23.149 20.586 1.00 62.81 271 GLN A O 1
ATOM 2196 N N . GLN A 1 272 ? -14.852 24.619 21.358 1.00 64.62 272 GLN A N 1
ATOM 2197 C CA . GLN A 1 272 ? -14.144 23.679 22.236 1.00 64.62 272 GLN A CA 1
ATOM 2198 C C . GLN A 1 272 ? -15.023 23.249 23.411 1.00 64.62 272 GLN A C 1
ATOM 2200 O O . GLN A 1 272 ? -15.013 22.083 23.779 1.00 64.62 272 GLN A O 1
ATOM 2205 N N . LEU A 1 273 ? -15.847 24.161 23.936 1.00 63.72 273 LEU A N 1
ATOM 2206 C CA . LEU A 1 273 ? -16.814 23.856 24.993 1.00 63.72 273 LEU A CA 1
ATOM 2207 C C . LEU A 1 273 ? -17.871 22.824 24.560 1.00 63.72 273 LEU A C 1
ATOM 2209 O O . LEU A 1 273 ? -18.249 21.975 25.361 1.00 63.72 273 LEU A O 1
ATOM 2213 N N . GLN A 1 274 ? -18.353 22.882 23.311 1.00 69.38 274 GLN A N 1
ATOM 2214 C CA . GLN A 1 274 ? -19.316 21.896 22.793 1.00 69.38 274 GLN A CA 1
ATOM 2215 C C . GLN A 1 274 ? -18.667 20.534 22.539 1.00 69.38 274 GLN A C 1
ATOM 2217 O O . GLN A 1 274 ? -19.256 19.507 22.876 1.00 69.38 274 GLN A O 1
ATOM 2222 N N . ASP A 1 275 ? -17.462 20.517 21.967 1.00 71.19 275 ASP A N 1
ATOM 2223 C CA . ASP A 1 275 ? -16.722 19.273 21.741 1.00 71.19 275 ASP A CA 1
ATOM 2224 C C . ASP A 1 275 ? -16.351 18.597 23.070 1.00 71.19 275 ASP A C 1
ATOM 2226 O O . ASP A 1 275 ? -16.508 17.380 23.201 1.00 71.19 275 ASP A O 1
ATOM 2230 N N . ASP A 1 276 ? -15.965 19.381 24.082 1.00 76.00 276 ASP A N 1
ATOM 2231 C CA . ASP A 1 276 ? -15.702 18.887 25.434 1.00 76.00 276 ASP A CA 1
ATOM 2232 C C . ASP A 1 276 ? -16.954 18.269 26.067 1.00 76.00 276 ASP A C 1
ATOM 2234 O O . ASP A 1 276 ? -16.848 17.200 26.666 1.00 76.00 276 ASP A O 1
ATOM 2238 N N . ASP A 1 277 ? -18.135 18.877 25.899 1.00 79.81 277 ASP A N 1
ATOM 2239 C CA . ASP A 1 277 ? -19.403 18.361 26.441 1.00 79.81 277 ASP A CA 1
ATOM 2240 C C . ASP A 1 277 ? -19.853 17.049 25.762 1.00 79.81 277 ASP A C 1
ATOM 2242 O O . ASP A 1 277 ? -20.362 16.112 26.388 1.00 79.81 277 ASP A O 1
ATOM 2246 N N . ILE A 1 278 ? -19.604 16.920 24.456 1.00 81.62 278 ILE A N 1
ATOM 2247 C CA . ILE A 1 278 ? -19.835 15.662 23.732 1.00 81.62 278 ILE A CA 1
ATOM 2248 C C . ILE A 1 278 ? -18.866 14.586 24.229 1.00 81.62 278 ILE A C 1
ATOM 2250 O O . ILE A 1 278 ? -19.247 13.422 24.401 1.00 81.62 278 ILE A O 1
ATOM 2254 N N . GLU A 1 279 ? -17.602 14.942 24.443 1.00 83.25 279 GLU A N 1
ATOM 2255 C CA . GLU A 1 279 ? -16.585 13.992 24.871 1.00 83.25 279 GLU A CA 1
ATOM 2256 C C . GLU A 1 279 ? -16.780 13.553 26.331 1.00 83.25 279 GLU A C 1
ATOM 2258 O O . GLU A 1 279 ? -16.637 12.365 26.626 1.00 83.25 279 GLU A O 1
ATOM 2263 N N . THR A 1 280 ? -17.187 14.451 27.235 1.00 86.94 280 THR A N 1
ATOM 2264 C CA . THR A 1 280 ? -17.583 14.096 28.611 1.00 86.94 280 THR A CA 1
ATOM 2265 C C . THR A 1 280 ? -18.781 13.154 28.607 1.00 86.94 280 THR A C 1
ATOM 2267 O O . THR A 1 280 ? -18.732 12.114 29.265 1.00 86.94 280 THR A O 1
ATOM 2270 N N . THR A 1 281 ? -19.798 13.429 27.784 1.00 89.56 281 THR A N 1
ATOM 2271 C CA . THR A 1 281 ? -20.960 12.543 27.625 1.00 89.56 281 THR A CA 1
ATOM 2272 C C . THR A 1 281 ? -20.536 11.142 27.164 1.00 89.56 281 THR A C 1
ATOM 2274 O O . THR A 1 281 ? -21.004 10.134 27.701 1.00 89.56 281 THR A O 1
ATOM 2277 N N . LYS A 1 282 ? -19.601 11.037 26.205 1.00 90.25 282 LYS A N 1
ATOM 2278 C CA . LYS A 1 282 ? -19.036 9.741 25.775 1.00 90.25 282 LYS A CA 1
ATOM 2279 C C . LYS A 1 282 ? -18.336 9.012 26.921 1.00 90.25 282 LYS A C 1
ATOM 2281 O O . LYS A 1 282 ? -18.566 7.816 27.106 1.00 90.25 282 LYS A O 1
ATOM 2286 N N . VAL A 1 283 ? -17.521 9.716 27.706 1.00 92.31 283 VAL A N 1
ATOM 2287 C CA . VAL A 1 283 ? -16.821 9.140 28.867 1.00 92.31 283 VAL A CA 1
ATOM 2288 C C . VAL A 1 283 ? -17.812 8.619 29.910 1.00 92.31 283 VAL A C 1
ATOM 2290 O O . VAL A 1 283 ? -17.632 7.514 30.423 1.00 92.31 283 VAL A O 1
ATOM 2293 N N . GLU A 1 284 ? -18.878 9.361 30.211 1.00 92.44 284 GLU A N 1
ATOM 2294 C CA . GLU A 1 284 ? -19.913 8.926 31.155 1.00 92.44 284 GLU A CA 1
ATOM 2295 C C . GLU A 1 284 ? -20.660 7.680 30.666 1.00 92.44 284 GLU A C 1
ATOM 2297 O O . GLU A 1 284 ? -20.831 6.721 31.427 1.00 92.44 284 GLU A O 1
ATOM 2302 N N . MET A 1 285 ? -21.034 7.640 29.381 1.00 93.81 285 MET A N 1
ATOM 2303 C CA . MET A 1 285 ? -21.653 6.460 28.766 1.00 93.81 285 MET A CA 1
ATOM 2304 C C . MET A 1 285 ? -20.740 5.230 28.835 1.00 93.81 285 MET A C 1
ATOM 2306 O O . MET A 1 285 ? -21.207 4.127 29.143 1.00 93.81 285 MET A O 1
ATOM 2310 N N . LEU A 1 286 ? -19.439 5.410 28.591 1.00 95.19 286 LEU A N 1
ATOM 2311 C CA . LEU A 1 286 ? -18.441 4.347 28.699 1.00 95.19 286 LEU A CA 1
ATOM 2312 C C . LEU A 1 286 ? -18.320 3.836 30.134 1.00 95.19 286 LEU A C 1
ATOM 2314 O O . LEU A 1 286 ? -18.424 2.629 30.353 1.00 95.19 286 LEU A O 1
ATOM 2318 N N . ARG A 1 287 ? -18.186 4.731 31.121 1.00 94.94 287 ARG A N 1
ATOM 2319 C CA . ARG A 1 287 ? -18.124 4.363 32.547 1.00 94.94 287 ARG A CA 1
ATOM 2320 C C . ARG A 1 287 ? -19.351 3.565 32.979 1.00 94.94 287 ARG A C 1
ATOM 2322 O O . ARG A 1 287 ? -19.210 2.536 33.639 1.00 94.94 287 ARG A O 1
ATOM 2329 N N . LEU A 1 288 ? -20.545 4.000 32.574 1.00 95.25 288 LEU A N 1
ATOM 2330 C CA . LEU A 1 288 ? -21.795 3.317 32.902 1.00 95.25 288 LEU A CA 1
ATOM 2331 C C . LEU A 1 288 ? -21.866 1.913 32.284 1.00 95.25 288 LEU A C 1
ATOM 2333 O O . LEU A 1 288 ? -22.199 0.949 32.978 1.00 95.25 288 LEU A O 1
ATOM 2337 N N . SER A 1 289 ? -21.533 1.792 30.999 1.00 95.00 289 SER A N 1
ATOM 2338 C CA . SER A 1 289 ? -21.589 0.519 30.266 1.00 95.00 289 SER A CA 1
ATOM 2339 C C . SER A 1 289 ? -20.555 -0.480 30.794 1.00 95.00 289 SER A C 1
ATOM 2341 O O . SER A 1 289 ? -20.865 -1.657 30.990 1.00 95.00 289 SER A O 1
ATOM 2343 N N . LEU A 1 290 ? -19.344 -0.006 31.108 1.00 95.25 290 LEU A N 1
ATOM 2344 C CA . LEU A 1 290 ? -18.288 -0.807 31.730 1.00 95.25 290 LEU A CA 1
ATOM 2345 C C . LEU A 1 290 ? -18.703 -1.290 33.124 1.00 95.25 290 LEU A C 1
ATOM 2347 O O . LEU A 1 290 ? -18.586 -2.479 33.408 1.00 95.25 290 LEU A O 1
ATOM 2351 N N . ALA A 1 291 ? -19.261 -0.417 33.968 1.00 94.94 291 ALA A N 1
ATOM 2352 C CA . ALA A 1 291 ? -19.732 -0.797 35.302 1.00 94.94 291 ALA A CA 1
ATOM 2353 C C . ALA A 1 291 ? -20.851 -1.853 35.246 1.00 94.94 291 ALA A C 1
ATOM 2355 O O . ALA A 1 291 ? -20.837 -2.826 36.003 1.00 94.94 291 ALA A O 1
ATOM 2356 N N . ARG A 1 292 ? -21.803 -1.703 34.315 1.00 94.44 292 ARG A N 1
ATOM 2357 C CA . ARG A 1 292 ? -22.872 -2.689 34.086 1.00 94.44 292 ARG A CA 1
ATOM 2358 C C . ARG A 1 292 ? -22.335 -4.023 33.588 1.00 94.44 292 ARG A C 1
ATOM 2360 O O . ARG A 1 292 ? -22.793 -5.069 34.053 1.00 94.44 292 ARG A O 1
ATOM 2367 N N . ASN A 1 293 ? -21.402 -4.013 32.635 1.00 95.12 293 ASN A N 1
ATOM 2368 C CA . ASN A 1 293 ? -20.788 -5.248 32.163 1.00 95.12 293 ASN A CA 1
ATOM 2369 C C . ASN A 1 293 ? -20.008 -5.935 33.286 1.00 95.12 293 ASN A C 1
ATOM 2371 O O . ASN A 1 293 ? -20.221 -7.122 33.506 1.00 95.12 293 ASN A O 1
ATOM 2375 N N . LEU A 1 294 ? -19.204 -5.187 34.046 1.00 94.56 294 LEU A N 1
ATOM 2376 C CA . LEU A 1 294 ? -18.425 -5.710 35.166 1.00 94.56 294 LEU A CA 1
ATOM 2377 C C . LEU A 1 294 ? -19.321 -6.384 36.213 1.00 94.56 294 LEU A C 1
ATOM 2379 O O . LEU A 1 294 ? -19.062 -7.519 36.604 1.00 94.56 294 LEU A O 1
ATOM 2383 N N . ALA A 1 295 ? -20.423 -5.735 36.606 1.00 94.06 295 ALA A N 1
ATOM 2384 C CA . ALA A 1 295 ? -21.384 -6.317 37.541 1.00 94.06 295 ALA A CA 1
ATOM 2385 C C . ALA A 1 295 ? -21.972 -7.641 37.021 1.00 94.06 295 ALA A C 1
ATOM 2387 O O . ALA A 1 295 ? -22.060 -8.619 37.762 1.00 94.06 295 ALA A O 1
ATOM 2388 N N . ARG A 1 296 ? -22.344 -7.702 35.734 1.00 94.06 296 ARG A N 1
ATOM 2389 C CA . ARG A 1 296 ? -22.864 -8.933 35.114 1.00 94.06 296 ARG A CA 1
ATOM 2390 C C . ARG A 1 296 ? -21.799 -10.021 34.986 1.00 94.06 296 ARG A C 1
ATOM 2392 O O . ARG A 1 296 ? -22.119 -11.190 35.193 1.00 94.06 296 ARG A O 1
ATOM 2399 N N . ALA A 1 297 ? -20.568 -9.649 34.643 1.00 93.69 297 ALA A N 1
ATOM 2400 C CA . ALA A 1 297 ? -19.450 -10.568 34.482 1.00 93.69 297 ALA A CA 1
ATOM 2401 C C . ALA A 1 297 ? -19.093 -11.239 35.810 1.00 93.69 297 ALA A C 1
ATOM 2403 O O . ALA A 1 297 ? -19.099 -12.463 35.870 1.00 93.69 297 ALA A O 1
ATOM 2404 N N . ILE A 1 298 ? -18.940 -10.461 36.887 1.00 93.38 298 ILE A N 1
ATOM 2405 C CA . ILE A 1 298 ? -18.638 -10.978 38.231 1.00 93.38 298 ILE A CA 1
ATOM 2406 C C . ILE A 1 298 ? -19.716 -11.960 38.707 1.00 93.38 298 ILE A C 1
ATOM 2408 O O . ILE A 1 298 ? -19.393 -13.028 39.218 1.00 93.38 298 ILE A O 1
ATOM 2412 N N . ILE A 1 299 ? -21.002 -11.636 38.517 1.00 92.56 299 ILE A N 1
ATOM 2413 C CA . ILE A 1 299 ? -22.102 -12.538 38.904 1.00 92.56 299 ILE A CA 1
ATOM 2414 C C . ILE A 1 299 ? -22.029 -13.849 38.113 1.00 92.56 299 ILE A C 1
ATOM 2416 O O . ILE A 1 299 ? -22.184 -14.927 38.684 1.00 92.56 299 ILE A O 1
ATOM 2420 N N . LYS A 1 300 ? -21.798 -13.767 36.798 1.00 91.25 300 LYS A N 1
ATOM 2421 C CA . LYS A 1 300 ? -21.739 -14.941 35.922 1.00 91.25 300 LYS A CA 1
ATOM 2422 C C . LYS A 1 300 ? -20.529 -15.821 36.241 1.00 91.25 300 LYS A C 1
ATOM 2424 O O . LYS A 1 300 ? -20.688 -17.029 36.372 1.00 91.25 300 LYS A O 1
ATOM 2429 N N . GLU A 1 301 ? -19.351 -15.230 36.382 1.00 91.00 301 GLU A N 1
ATOM 2430 C CA . GLU A 1 301 ? -18.099 -15.934 36.682 1.00 91.00 301 GLU A CA 1
ATOM 2431 C C . GLU A 1 301 ? -18.146 -16.558 38.083 1.00 91.00 301 GLU A C 1
ATOM 2433 O O . GLU A 1 301 ? -17.940 -17.761 38.221 1.00 91.00 301 GLU A O 1
ATOM 2438 N N . GLY A 1 302 ? -18.581 -15.799 39.094 1.00 82.94 302 GLY A N 1
ATOM 2439 C CA . GLY A 1 302 ? -18.749 -16.312 40.455 1.00 82.94 302 GLY A CA 1
ATOM 2440 C C . GLY A 1 302 ? -19.809 -17.415 40.578 1.00 82.94 302 GLY A C 1
ATOM 2441 O O . GLY A 1 302 ? -19.691 -18.288 41.432 1.00 82.94 302 GLY A O 1
ATOM 2442 N N . SER A 1 303 ? -20.831 -17.431 39.712 1.00 81.44 303 SER A N 1
ATOM 2443 C CA . SER A 1 303 ? -21.817 -18.524 39.673 1.00 81.44 303 SER A CA 1
ATOM 2444 C C . SER A 1 303 ? -21.281 -19.823 39.055 1.00 81.44 303 SER A C 1
ATOM 2446 O O . SER A 1 303 ? -21.783 -20.900 39.374 1.00 81.44 303 SER A O 1
ATOM 2448 N N . LEU A 1 304 ? -20.265 -19.730 38.191 1.00 67.25 304 LEU A N 1
ATOM 2449 C CA . LEU A 1 304 ? -19.638 -20.876 37.528 1.00 67.25 304 LEU A CA 1
ATOM 2450 C C . LEU A 1 304 ? -18.561 -21.533 38.400 1.00 67.25 304 LEU A C 1
ATOM 2452 O O . LEU A 1 304 ? -18.398 -22.743 38.322 1.00 67.25 304 LEU A O 1
ATOM 2456 N N . GLU A 1 305 ? -17.862 -20.772 39.247 1.00 56.69 305 GLU A N 1
ATOM 2457 C CA . GLU A 1 305 ? -16.867 -21.316 40.191 1.00 56.69 305 GLU A CA 1
ATOM 2458 C C . GLU A 1 305 ? -17.494 -22.052 41.390 1.00 56.69 305 GLU A C 1
ATOM 2460 O O . GLU A 1 305 ? -16.820 -22.823 42.071 1.00 56.69 305 GLU A O 1
ATOM 2465 N N . GLY A 1 306 ? -18.782 -21.817 41.659 1.00 51.38 306 GLY A N 1
ATOM 2466 C CA . GLY A 1 306 ? -19.527 -22.436 42.760 1.00 51.38 306 GLY A CA 1
ATOM 2467 C C . GLY A 1 306 ? -20.326 -23.698 42.402 1.00 51.38 306 GLY A C 1
ATOM 2468 O O . GLY A 1 306 ? -21.058 -24.182 43.267 1.00 51.38 306 GLY A O 1
ATOM 2469 N N . SER A 1 307 ? -20.239 -24.194 41.160 1.00 44.56 307 SER A N 1
ATOM 2470 C CA . SER A 1 307 ? -20.919 -25.412 40.667 1.00 44.56 307 SER A CA 1
ATOM 2471 C C . SER A 1 307 ? -19.921 -26.523 40.358 1.00 44.56 307 SER A C 1
ATOM 2473 O O . SER A 1 307 ? -20.273 -27.699 40.599 1.00 44.56 307 SER A O 1
#

InterPro domains:
  IPR011502 Nucleoporin Nup85-like [PF07575] (1-257)
  IPR011502 Nucleoporin Nup85-like [PTHR13373] (1-301)

Organism: Molossus molossus (NCBI:txid27622)

Radius of gyration: 31.86 Å; chains: 1; bounding box: 66×55×95 Å

Foldseek 3Di:
DCVVVLVVVVVLVVCVVVPVALVVSLVVLVVCVVVVVDDQDQDPVGAGPNLVSLLVNLLVLLVDLPRVVVSLVSLVVRDPCSVVSCLVSLLVRDCPDPVVLVVSLVSCVVVVVLVSLLVSLCVQLVVCVVVVNLLSNLVSCLSSLPLVSNLVSLVVQLVCCVVPVDGDPLVSLCPCPPSCVSYLSSVLSSLLSVLVVCVVVVVLLVSLVSLLCSLPVPSDDLVCLLVSLLVCLVSLPDPDQSAALVSLVSSVVSLVVSVVPDDPDDDDDPVRVVVVVVSVVSSVSSVVSSVVSNVVNCVVVVVVVVD

pLDDT: mean 87.66, std 9.81, range [44.12, 96.12]

Sequence (307 aa):
MAAFEFDIHQVIKECSIALSNWWFVAHLTDLLDHCKLLQSHNLYFGSNMREFLLLEYASGLFAHHSLWQLGVDYFDYCPELGRVSLELHIERIPLSTEQKALKVLRICEQRQMTEQVRSICKILAMKAVRNNRLGSALSWSIRAKDAAFATLVSDRFLRDYCERGCFSDLDLIDNLGPAMMLSDRLTFLGKYREFHRLYGDKRFVDAASLLLSLMTSQIAPRSFWMTLLTDALPLLEQKQVIFSADQTYELLRCLEDLTSGRPVHGEPDAQQLQDDDIETTKVEMLRLSLARNLARAIIKEGSLEGS